Protein AF-A0A956TE05-F1 (afdb_monomer)

Structure (mmCIF, N/CA/C/O backbone):
data_AF-A0A956TE05-F1
#
_entry.id   AF-A0A956TE05-F1
#
loop_
_atom_site.group_PDB
_atom_site.id
_atom_site.type_symbol
_atom_site.label_atom_id
_atom_site.label_alt_id
_atom_site.label_comp_id
_atom_site.label_asym_id
_atom_site.label_entity_id
_atom_site.label_seq_id
_atom_site.pdbx_PDB_ins_code
_atom_site.Cartn_x
_atom_site.Cartn_y
_atom_site.Cartn_z
_atom_site.occupancy
_atom_site.B_iso_or_equiv
_atom_site.auth_seq_id
_atom_site.auth_comp_id
_atom_site.auth_asym_id
_atom_site.auth_atom_id
_atom_site.pdbx_PDB_model_num
ATOM 1 N N . MET A 1 1 ? 42.330 -4.711 -44.675 1.00 53.34 1 MET A N 1
ATOM 2 C CA . MET A 1 1 ? 40.867 -4.580 -44.899 1.00 53.34 1 MET A CA 1
ATOM 3 C C . MET A 1 1 ? 40.002 -5.394 -43.929 1.00 53.34 1 MET A C 1
ATOM 5 O O . MET A 1 1 ? 39.097 -4.812 -43.352 1.00 53.34 1 MET A O 1
ATOM 9 N N . LYS A 1 2 ? 40.274 -6.685 -43.664 1.00 59.44 2 LYS A N 1
ATOM 10 C CA . LYS A 1 2 ? 39.442 -7.515 -42.754 1.00 59.44 2 LYS A CA 1
ATOM 11 C C . LYS A 1 2 ? 39.366 -7.025 -41.292 1.00 59.44 2 LYS A C 1
ATOM 13 O O . LYS A 1 2 ? 38.360 -7.252 -40.633 1.00 59.44 2 LYS A O 1
ATOM 18 N N . ILE A 1 3 ? 40.407 -6.354 -40.793 1.00 64.19 3 ILE A N 1
ATOM 19 C CA . ILE A 1 3 ? 40.481 -5.867 -39.400 1.00 64.19 3 ILE A CA 1
ATOM 20 C C . ILE A 1 3 ? 39.661 -4.579 -39.211 1.00 64.19 3 ILE A C 1
ATOM 22 O O . ILE A 1 3 ? 38.864 -4.496 -38.284 1.00 64.19 3 ILE A O 1
ATOM 26 N N . LEU A 1 4 ? 39.769 -3.625 -40.143 1.00 58.47 4 LEU A N 1
ATOM 27 C CA . LEU A 1 4 ? 38.985 -2.380 -40.140 1.00 58.47 4 LEU A CA 1
ATOM 28 C C . LEU A 1 4 ? 37.470 -2.636 -40.208 1.00 58.47 4 LEU A C 1
ATOM 30 O O . LEU A 1 4 ? 36.716 -2.003 -39.478 1.00 58.47 4 LEU A O 1
ATOM 34 N N . GLY A 1 5 ? 37.027 -3.617 -41.005 1.00 65.69 5 GLY A N 1
ATOM 35 C CA . GLY A 1 5 ? 35.611 -4.004 -41.062 1.00 65.69 5 GLY A CA 1
ATOM 36 C C . GLY A 1 5 ? 35.077 -4.596 -39.750 1.00 65.69 5 GLY A C 1
ATOM 37 O O . GLY A 1 5 ? 33.932 -4.348 -39.386 1.00 65.69 5 GLY A O 1
ATOM 38 N N . ARG A 1 6 ? 35.911 -5.328 -38.997 1.00 67.94 6 ARG A N 1
ATOM 39 C CA . ARG A 1 6 ? 35.535 -5.878 -37.682 1.00 67.94 6 ARG A CA 1
ATOM 40 C C . ARG A 1 6 ? 35.437 -4.795 -36.609 1.00 67.94 6 ARG A C 1
ATOM 42 O O . ARG A 1 6 ? 34.526 -4.845 -35.791 1.00 67.94 6 ARG A O 1
ATOM 49 N N . ILE A 1 7 ? 36.334 -3.809 -36.643 1.00 69.44 7 ILE A N 1
ATOM 50 C CA . ILE A 1 7 ? 36.300 -2.657 -35.731 1.00 69.44 7 ILE A CA 1
ATOM 51 C C . ILE A 1 7 ? 35.060 -1.797 -36.011 1.00 69.44 7 ILE A C 1
ATOM 53 O O . ILE A 1 7 ? 34.335 -1.462 -35.080 1.00 69.44 7 ILE A O 1
ATOM 57 N N . ALA A 1 8 ? 34.762 -1.511 -37.283 1.00 68.06 8 ALA A N 1
ATOM 58 C CA . ALA A 1 8 ? 33.572 -0.749 -37.667 1.00 68.06 8 ALA A CA 1
ATOM 59 C C . ALA A 1 8 ? 32.265 -1.446 -37.246 1.00 68.06 8 ALA A C 1
ATOM 61 O O . ALA A 1 8 ? 31.368 -0.799 -36.712 1.00 68.06 8 ALA A O 1
ATOM 62 N N . LEU A 1 9 ? 32.177 -2.771 -37.416 1.00 74.44 9 LEU A N 1
ATOM 63 C CA . LEU A 1 9 ? 31.027 -3.555 -36.959 1.00 74.44 9 LEU A CA 1
ATOM 64 C C . LEU A 1 9 ? 30.899 -3.551 -35.428 1.00 74.44 9 LEU A C 1
ATOM 66 O O . LEU A 1 9 ? 29.797 -3.399 -34.911 1.00 74.44 9 LEU A O 1
ATOM 70 N N . GLY A 1 10 ? 32.016 -3.679 -34.704 1.00 71.38 10 GLY A N 1
ATOM 71 C CA . GLY A 1 10 ? 32.033 -3.616 -33.241 1.00 71.38 10 GLY A CA 1
ATOM 72 C C . GLY A 1 10 ? 31.556 -2.264 -32.706 1.00 71.38 10 GLY A C 1
ATOM 73 O O . GLY A 1 10 ? 30.733 -2.225 -31.799 1.00 71.38 10 GLY A O 1
ATOM 74 N N . VAL A 1 11 ? 32.002 -1.160 -33.313 1.00 71.31 11 VAL A N 1
ATOM 75 C CA . VAL A 1 11 ? 31.551 0.196 -32.959 1.00 71.31 11 VAL A CA 1
ATOM 76 C C . VAL A 1 11 ? 30.075 0.402 -33.307 1.00 71.31 11 VAL A C 1
ATOM 78 O O . VAL A 1 11 ? 29.345 0.973 -32.505 1.00 71.31 11 VAL A O 1
ATOM 81 N N . ALA A 1 12 ? 29.602 -0.097 -34.452 1.00 69.25 12 ALA A N 1
ATOM 82 C CA . ALA A 1 12 ? 28.188 -0.015 -34.818 1.00 69.25 12 ALA A CA 1
ATOM 83 C C . ALA A 1 12 ? 27.293 -0.795 -33.841 1.00 69.25 12 ALA A C 1
ATOM 85 O O . ALA A 1 12 ? 26.297 -0.258 -33.365 1.00 69.25 12 ALA A O 1
ATOM 86 N N . LEU A 1 13 ? 27.672 -2.027 -33.485 1.00 74.31 13 LEU A N 1
ATOM 87 C CA . LEU A 1 13 ? 26.962 -2.826 -32.481 1.00 74.31 13 LEU A CA 1
ATOM 88 C C . LEU A 1 13 ? 26.990 -2.162 -31.103 1.00 74.31 13 LEU A C 1
ATOM 90 O O . LEU A 1 13 ? 25.975 -2.147 -30.416 1.00 74.31 13 LEU A O 1
ATOM 94 N N . TYR A 1 14 ? 28.122 -1.568 -30.723 1.00 70.19 14 TYR A N 1
ATOM 95 C CA . TYR A 1 14 ? 28.255 -0.817 -29.481 1.00 70.19 14 TYR A CA 1
ATOM 96 C C . TYR A 1 14 ? 27.356 0.426 -29.458 1.00 70.19 14 TYR A C 1
ATOM 98 O O . TYR A 1 14 ? 26.667 0.652 -28.473 1.00 70.19 14 TYR A O 1
ATOM 106 N N . LEU A 1 15 ? 27.283 1.198 -30.545 1.00 68.44 15 LEU A N 1
ATOM 107 C CA . LEU A 1 15 ? 26.392 2.360 -30.651 1.00 68.44 15 LEU A CA 1
ATOM 108 C C . LEU A 1 15 ? 24.912 1.960 -30.630 1.00 68.44 15 LEU A C 1
ATOM 110 O O . LEU A 1 15 ? 24.117 2.613 -29.959 1.00 68.44 15 LEU A O 1
ATOM 114 N N . VAL A 1 16 ? 24.542 0.870 -31.308 1.00 67.56 16 VAL A N 1
ATOM 115 C CA . VAL A 1 16 ? 23.182 0.309 -31.238 1.00 67.56 16 VAL A CA 1
ATOM 116 C C . VAL A 1 16 ? 22.859 -0.119 -29.810 1.00 67.56 16 VAL A C 1
ATOM 118 O O . VAL A 1 16 ? 21.790 0.213 -29.312 1.00 67.56 16 VAL A O 1
ATOM 121 N N . PHE A 1 17 ? 23.796 -0.785 -29.131 1.00 64.81 17 PHE A N 1
ATOM 122 C CA . PHE A 1 17 ? 23.653 -1.188 -27.735 1.00 64.81 17 PHE A CA 1
ATOM 123 C C . PHE A 1 17 ? 23.532 0.015 -26.788 1.00 64.81 17 PHE A C 1
ATOM 125 O O . PHE A 1 17 ? 22.668 0.020 -25.917 1.00 64.81 17 PHE A O 1
ATOM 132 N N . LEU A 1 18 ? 24.330 1.067 -26.994 1.00 59.25 18 LEU A N 1
ATOM 133 C CA . LEU A 1 18 ? 24.241 2.315 -26.234 1.00 59.25 18 LEU A CA 1
ATOM 134 C C . LEU A 1 18 ? 22.865 2.968 -26.395 1.00 59.25 18 LEU A C 1
ATOM 136 O O . LEU A 1 18 ? 22.238 3.307 -25.398 1.00 59.25 18 LEU A O 1
ATOM 140 N N . VAL A 1 19 ? 22.359 3.090 -27.625 1.00 61.59 19 VAL A N 1
ATOM 141 C CA . VAL A 1 19 ? 21.011 3.622 -27.896 1.00 61.59 19 VAL A CA 1
ATOM 142 C C . VAL A 1 19 ? 19.919 2.723 -27.306 1.00 61.59 19 VAL A C 1
ATOM 144 O O . VAL A 1 19 ? 18.859 3.215 -26.934 1.00 61.59 19 VAL A O 1
ATOM 147 N N . TRP A 1 20 ? 20.168 1.420 -27.190 1.00 64.12 20 TRP A N 1
ATOM 148 C CA . TRP A 1 20 ? 19.218 0.464 -26.625 1.00 64.12 20 TRP A CA 1
ATOM 149 C C . TRP A 1 20 ? 19.160 0.445 -25.099 1.00 64.12 20 TRP A C 1
ATOM 151 O O . TRP A 1 20 ? 18.093 0.161 -24.568 1.00 64.12 20 TRP A O 1
ATOM 161 N N . LEU A 1 21 ? 20.268 0.701 -24.400 1.00 59.31 21 LEU A N 1
ATOM 162 C CA . LEU A 1 21 ? 20.358 0.522 -22.946 1.00 59.31 21 LEU A CA 1
ATOM 163 C C . LEU A 1 21 ? 20.319 1.856 -22.181 1.00 59.31 21 LEU A C 1
ATOM 165 O O . LEU A 1 21 ? 19.539 2.021 -21.245 1.00 59.31 21 LEU A O 1
ATOM 169 N N . PHE A 1 22 ? 21.098 2.851 -22.621 1.00 59.88 22 PHE A N 1
ATOM 170 C CA . PHE A 1 22 ? 21.267 4.116 -21.894 1.00 59.88 22 PHE A CA 1
ATOM 171 C C . PHE A 1 22 ? 19.996 4.958 -21.692 1.00 59.88 22 PHE A C 1
ATOM 173 O O . PHE A 1 22 ? 19.863 5.556 -20.616 1.00 59.88 22 PHE A O 1
ATOM 180 N N . PRO A 1 23 ? 19.054 5.069 -22.652 1.00 68.56 23 PRO A N 1
ATOM 181 C CA . PRO A 1 23 ? 17.867 5.882 -22.411 1.00 68.56 23 PRO A CA 1
ATOM 182 C C . PRO A 1 23 ? 16.960 5.266 -21.342 1.00 68.56 23 PRO A C 1
ATOM 184 O O . PRO A 1 23 ? 16.287 6.008 -20.637 1.00 68.56 23 PRO A O 1
ATOM 187 N N . TYR A 1 24 ? 16.960 3.942 -21.168 1.00 69.19 24 TYR A N 1
ATOM 188 C CA . TYR A 1 24 ? 16.049 3.290 -20.228 1.00 69.19 24 TYR A CA 1
ATOM 189 C C . TYR A 1 24 ? 16.530 3.392 -18.783 1.00 69.19 24 TYR A C 1
ATOM 191 O O . TYR A 1 24 ? 15.736 3.776 -17.927 1.00 69.19 24 TYR A O 1
ATOM 199 N N . ASP A 1 25 ? 17.816 3.151 -18.513 1.00 69.75 25 ASP A N 1
ATOM 200 C CA . ASP A 1 25 ? 18.371 3.318 -17.160 1.00 69.75 25 ASP A CA 1
ATOM 201 C C . ASP A 1 25 ? 18.208 4.768 -16.671 1.00 69.75 25 ASP A C 1
ATOM 203 O O . ASP A 1 25 ? 17.709 5.019 -15.573 1.00 69.75 25 ASP A O 1
ATOM 207 N N . SER A 1 26 ? 18.509 5.745 -17.534 1.00 74.81 26 SER A N 1
ATOM 208 C CA . SER A 1 26 ? 18.335 7.167 -17.207 1.00 74.81 26 SER A CA 1
ATOM 209 C C . SER A 1 26 ? 16.865 7.585 -17.037 1.00 74.81 26 SER A C 1
ATOM 211 O O . SER A 1 26 ? 16.559 8.433 -16.195 1.00 74.81 26 SER A O 1
ATOM 213 N N . MET A 1 27 ? 15.928 6.986 -17.784 1.00 76.00 27 MET A N 1
ATOM 214 C CA . MET A 1 27 ? 14.488 7.209 -17.597 1.00 76.00 27 MET A CA 1
ATOM 215 C C . MET A 1 27 ? 13.967 6.619 -16.286 1.00 76.00 27 MET A C 1
ATOM 217 O O . MET A 1 27 ? 13.151 7.268 -15.624 1.00 76.00 27 MET A O 1
ATOM 221 N N . VAL A 1 28 ? 14.429 5.426 -15.896 1.00 78.75 28 VAL A N 1
ATOM 222 C CA . VAL A 1 28 ? 14.061 4.792 -14.620 1.00 78.75 28 VAL A CA 1
ATOM 223 C C . VAL A 1 28 ? 14.551 5.651 -13.462 1.00 78.75 28 VAL A C 1
ATOM 225 O O . VAL A 1 28 ? 13.750 6.040 -12.614 1.00 78.75 28 VAL A O 1
ATOM 228 N N . GLU A 1 29 ? 15.824 6.051 -13.474 1.00 82.25 29 GLU A N 1
ATOM 229 C CA . GLU A 1 29 ? 16.367 6.945 -12.450 1.00 82.25 29 GLU A CA 1
ATOM 230 C C . GLU A 1 29 ? 15.608 8.270 -12.368 1.00 82.25 29 GLU A C 1
ATOM 232 O O . GLU A 1 29 ? 15.282 8.730 -11.276 1.00 82.25 29 GLU A O 1
ATOM 237 N N . ARG A 1 30 ? 15.306 8.899 -13.510 1.00 82.56 30 ARG A N 1
ATOM 238 C CA . ARG A 1 30 ? 14.568 10.168 -13.531 1.00 82.56 30 ARG A CA 1
ATOM 239 C C . ARG A 1 30 ? 13.155 10.011 -12.981 1.00 82.56 30 ARG A C 1
ATOM 241 O O . ARG A 1 30 ? 12.694 10.876 -12.242 1.00 82.56 30 ARG A O 1
ATOM 248 N N . THR A 1 31 ? 12.476 8.923 -13.332 1.00 81.31 31 THR A N 1
ATOM 249 C CA . THR A 1 31 ? 11.129 8.620 -12.831 1.00 81.31 31 THR A CA 1
ATOM 250 C C . THR A 1 31 ? 11.145 8.420 -11.322 1.00 81.31 31 THR A C 1
ATOM 252 O O . THR A 1 31 ? 10.297 8.981 -10.635 1.00 81.31 31 THR A O 1
ATOM 255 N N . ILE A 1 32 ? 12.138 7.696 -10.801 1.00 84.00 32 ILE A N 1
ATOM 256 C CA . ILE A 1 32 ? 12.291 7.475 -9.363 1.00 84.00 32 ILE A CA 1
ATOM 257 C C . ILE A 1 32 ? 12.565 8.793 -8.643 1.00 84.00 32 ILE A C 1
ATOM 259 O O . ILE A 1 32 ? 11.817 9.131 -7.738 1.00 84.00 32 ILE A O 1
ATOM 263 N N . ARG A 1 33 ? 13.523 9.609 -9.100 1.00 83.50 33 ARG A N 1
ATOM 264 C CA . ARG A 1 33 ? 13.793 10.923 -8.480 1.00 83.50 33 ARG A CA 1
ATOM 265 C C . ARG A 1 33 ? 12.565 11.838 -8.484 1.00 83.50 33 ARG A C 1
ATOM 267 O O . ARG A 1 33 ? 12.299 12.544 -7.511 1.00 83.50 33 ARG A O 1
ATOM 274 N N . ASN A 1 34 ? 11.795 11.830 -9.573 1.00 77.56 34 ASN A N 1
ATOM 275 C CA . ASN A 1 34 ? 10.533 12.566 -9.637 1.00 77.56 34 ASN A CA 1
ATOM 276 C C . ASN A 1 34 ? 9.522 12.024 -8.615 1.00 77.56 34 ASN A C 1
ATOM 278 O O . ASN A 1 34 ? 8.899 12.810 -7.913 1.00 77.56 34 ASN A O 1
ATOM 282 N N . LEU A 1 35 ? 9.387 10.703 -8.485 1.00 79.31 35 LEU A N 1
ATOM 283 C CA . LEU A 1 35 ? 8.518 10.087 -7.483 1.00 79.31 35 LEU A CA 1
ATOM 284 C C . LEU A 1 35 ? 8.953 10.446 -6.057 1.00 79.31 35 LEU A C 1
ATOM 286 O O . LEU A 1 35 ? 8.113 10.860 -5.262 1.00 79.31 35 LEU A O 1
ATOM 290 N N . GLU A 1 36 ? 10.245 10.358 -5.749 1.00 80.44 36 GLU A N 1
ATOM 291 C CA . GLU A 1 36 ? 10.807 10.713 -4.441 1.00 80.44 36 GLU A CA 1
ATOM 292 C C . GLU A 1 36 ? 10.533 12.184 -4.099 1.00 80.44 36 GLU A C 1
ATOM 294 O O . GLU A 1 36 ? 10.015 12.493 -3.029 1.00 80.44 36 GLU A O 1
ATOM 299 N N . SER A 1 37 ? 10.774 13.101 -5.041 1.00 76.81 37 SER A N 1
ATOM 300 C CA . SER A 1 37 ? 10.490 14.532 -4.841 1.00 76.81 37 SER A CA 1
ATOM 301 C C . SER A 1 37 ? 8.999 14.866 -4.719 1.00 76.81 37 SER A C 1
ATOM 303 O O . SER A 1 37 ? 8.648 15.786 -3.986 1.00 76.81 37 SER A O 1
ATOM 305 N N . MET A 1 38 ? 8.115 14.137 -5.409 1.00 69.06 38 MET A N 1
ATOM 306 C CA . MET A 1 38 ? 6.667 14.375 -5.361 1.00 69.06 38 MET A CA 1
ATOM 307 C C . MET A 1 38 ? 6.000 13.783 -4.119 1.00 69.06 38 MET A C 1
ATOM 309 O O . MET A 1 38 ? 5.014 14.334 -3.638 1.00 69.06 38 MET A O 1
ATOM 313 N N . THR A 1 39 ? 6.489 12.640 -3.640 1.00 69.81 39 THR A N 1
ATOM 314 C CA . THR A 1 39 ? 5.840 11.872 -2.563 1.00 69.81 39 THR A CA 1
ATOM 315 C C . THR A 1 39 ? 6.572 11.965 -1.228 1.00 69.81 39 THR A C 1
ATOM 317 O O . THR A 1 39 ? 6.007 11.602 -0.200 1.00 69.81 39 THR A O 1
ATOM 320 N N . GLY A 1 40 ? 7.825 12.427 -1.227 1.00 73.38 40 GLY A N 1
ATOM 321 C CA . GLY A 1 40 ? 8.714 12.335 -0.070 1.00 73.38 40 GLY A CA 1
ATOM 322 C C . GLY A 1 40 ? 9.137 10.898 0.255 1.00 73.38 40 GLY A C 1
ATOM 323 O O . GLY A 1 40 ? 9.685 10.661 1.329 1.00 73.38 40 GLY A O 1
ATOM 324 N N . ALA A 1 41 ? 8.858 9.937 -0.632 1.00 80.88 41 ALA A N 1
ATOM 325 C CA . ALA A 1 41 ? 9.360 8.577 -0.514 1.00 80.88 41 ALA A CA 1
ATOM 326 C C . ALA A 1 41 ? 10.856 8.518 -0.850 1.00 80.88 41 ALA A C 1
ATOM 328 O O . ALA A 1 41 ? 11.363 9.352 -1.595 1.00 80.88 41 ALA A O 1
ATOM 329 N N . SER A 1 42 ? 11.543 7.498 -0.349 1.00 87.62 42 SER A N 1
ATOM 330 C CA . SER A 1 42 ? 12.863 7.083 -0.813 1.00 87.62 42 SER A CA 1
ATOM 331 C C . SER A 1 42 ? 12.773 5.684 -1.412 1.00 87.62 42 SER A C 1
ATOM 333 O O . SER A 1 42 ? 12.090 4.805 -0.881 1.00 87.62 42 SER A O 1
ATOM 335 N N . VAL A 1 43 ? 13.438 5.474 -2.547 1.00 88.88 43 VAL A N 1
ATOM 336 C CA . VAL A 1 43 ? 13.430 4.196 -3.261 1.00 88.88 43 VAL A CA 1
ATOM 337 C C . VAL A 1 43 ? 14.863 3.733 -3.478 1.00 88.88 43 VAL A C 1
ATOM 339 O O . VAL A 1 43 ? 15.648 4.362 -4.181 1.00 88.88 43 VAL A O 1
ATOM 342 N N . SER A 1 44 ? 15.199 2.577 -2.918 1.00 91.44 44 SER A N 1
ATOM 343 C CA . SER A 1 44 ? 16.477 1.901 -3.154 1.00 91.44 44 SER A CA 1
ATOM 344 C C . SER A 1 44 ? 16.251 0.606 -3.920 1.00 91.44 44 SER A C 1
ATOM 346 O O . SER A 1 44 ? 15.230 -0.051 -3.740 1.00 91.44 44 SER A O 1
ATOM 348 N N . TYR A 1 45 ? 17.166 0.253 -4.821 1.00 91.19 45 TYR A N 1
ATOM 349 C CA . TYR A 1 45 ? 17.054 -0.950 -5.643 1.00 91.19 45 TYR A CA 1
ATOM 350 C C . TYR A 1 45 ? 18.407 -1.363 -6.225 1.00 91.19 45 TYR A C 1
ATOM 352 O O . TYR A 1 45 ? 19.338 -0.568 -6.330 1.00 91.19 45 TYR A O 1
ATOM 360 N N . THR A 1 46 ? 18.497 -2.621 -6.651 1.00 88.56 46 THR A N 1
ATOM 361 C CA . THR A 1 46 ? 19.589 -3.143 -7.479 1.00 88.56 46 THR A CA 1
ATOM 362 C C . THR A 1 46 ? 19.095 -3.282 -8.925 1.00 88.56 46 THR A C 1
ATOM 364 O O . THR A 1 46 ? 18.190 -4.091 -9.171 1.00 88.56 46 THR A O 1
ATOM 367 N N . PRO A 1 47 ? 19.636 -2.523 -9.896 1.00 83.62 47 PRO A N 1
ATOM 368 C CA . PRO A 1 47 ? 19.242 -2.663 -11.295 1.00 83.62 47 PRO A CA 1
ATOM 369 C C . PRO A 1 47 ? 19.670 -4.035 -11.834 1.00 83.62 47 PRO A C 1
ATOM 371 O O . PRO A 1 47 ? 20.777 -4.500 -11.561 1.00 83.62 47 PRO A O 1
ATOM 374 N 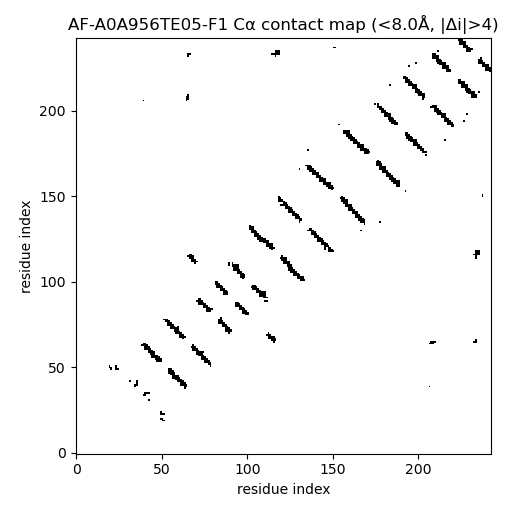N . VAL A 1 48 ? 18.790 -4.698 -12.594 1.00 84.75 48 VAL A N 1
ATOM 375 C CA . VAL A 1 48 ? 19.108 -5.972 -13.267 1.00 84.75 48 VAL A CA 1
ATOM 376 C C . VAL A 1 48 ? 19.140 -5.794 -14.776 1.00 84.75 48 VAL A C 1
ATOM 378 O O . VAL A 1 48 ? 20.097 -6.207 -15.424 1.00 84.75 48 VAL A O 1
ATOM 381 N N . SER A 1 49 ? 18.086 -5.210 -15.345 1.00 81.50 49 SER A N 1
ATOM 382 C CA . SER A 1 49 ? 18.004 -4.945 -16.781 1.00 81.50 49 SER A CA 1
ATOM 383 C C . SER A 1 49 ? 16.958 -3.881 -17.078 1.00 81.50 49 SER A C 1
ATOM 385 O O . SER A 1 49 ? 15.860 -3.945 -16.523 1.00 81.50 49 SER A O 1
ATOM 387 N N . ALA A 1 50 ? 17.246 -2.989 -18.019 1.00 79.81 50 ALA A N 1
ATOM 388 C CA . ALA A 1 50 ? 16.275 -2.073 -18.599 1.00 79.81 50 ALA A CA 1
ATOM 389 C C . ALA A 1 50 ? 16.400 -2.100 -20.127 1.00 79.81 50 ALA A C 1
ATOM 391 O O . ALA A 1 50 ? 17.504 -2.136 -20.668 1.00 79.81 50 ALA A O 1
ATOM 392 N N . GLY A 1 51 ? 15.274 -2.133 -20.834 1.00 76.31 51 GLY A N 1
ATOM 393 C CA . GLY A 1 51 ? 15.266 -2.176 -22.291 1.00 76.31 51 GLY A CA 1
ATOM 394 C C . GLY A 1 51 ? 13.860 -2.094 -22.888 1.00 76.31 51 GLY A C 1
ATOM 395 O O . GLY A 1 51 ? 12.881 -1.915 -22.161 1.00 76.31 51 GLY A O 1
ATOM 396 N N . PRO A 1 52 ? 13.726 -2.271 -24.214 1.00 69.69 52 PRO A N 1
ATOM 397 C CA . PRO A 1 52 ? 12.455 -2.095 -24.921 1.00 69.69 52 PRO A CA 1
ATOM 398 C C . PRO A 1 52 ? 11.394 -3.118 -24.515 1.00 69.69 52 PRO A C 1
ATOM 400 O O . PRO A 1 52 ? 10.201 -2.861 -24.652 1.00 69.69 52 PRO A O 1
ATOM 403 N N . THR A 1 53 ? 11.819 -4.278 -24.015 1.00 78.62 53 THR A N 1
ATOM 404 C CA . THR A 1 53 ? 10.900 -5.290 -23.510 1.00 78.62 53 THR A CA 1
ATOM 405 C C . THR A 1 53 ? 10.406 -4.968 -22.114 1.00 78.62 53 THR A C 1
ATOM 407 O O . THR A 1 53 ? 9.362 -5.496 -21.781 1.00 78.62 53 THR A O 1
ATOM 410 N N . GLY A 1 54 ? 11.098 -4.127 -21.333 1.00 83.44 54 GLY A N 1
ATOM 411 C CA . GLY A 1 54 ? 10.729 -3.731 -19.973 1.00 83.44 54 GLY A CA 1
ATOM 412 C C . GLY A 1 54 ? 11.924 -3.508 -19.040 1.00 83.44 54 GLY A C 1
ATOM 413 O O . GLY A 1 54 ? 13.084 -3.518 -19.454 1.00 83.44 54 GLY A O 1
ATOM 414 N N . VAL A 1 55 ? 11.620 -3.318 -17.760 1.00 86.44 55 VAL A N 1
ATOM 415 C CA . VAL A 1 55 ? 12.551 -3.040 -16.664 1.00 86.44 55 VAL A CA 1
ATOM 416 C C . VAL A 1 55 ? 12.425 -4.131 -15.607 1.00 86.44 55 VAL A C 1
ATOM 418 O O . VAL A 1 55 ? 11.324 -4.578 -15.286 1.00 86.44 55 VAL A O 1
ATOM 421 N N . ARG A 1 56 ? 13.560 -4.550 -15.052 1.00 90.06 56 ARG A N 1
ATOM 422 C CA . ARG A 1 56 ? 13.656 -5.513 -13.956 1.00 90.06 56 ARG A CA 1
ATOM 423 C C . ARG A 1 56 ? 14.612 -4.992 -12.895 1.00 90.06 56 ARG A C 1
ATOM 425 O O . ARG A 1 56 ? 15.771 -4.688 -13.188 1.00 90.06 56 ARG A O 1
ATOM 432 N N . LEU A 1 57 ? 14.124 -4.948 -11.663 1.00 90.38 57 LEU A N 1
ATOM 433 C CA . LEU A 1 57 ? 14.828 -4.483 -10.475 1.00 90.38 57 LEU A CA 1
ATOM 434 C C . LEU A 1 57 ? 14.799 -5.584 -9.408 1.00 90.38 57 LEU A C 1
ATOM 436 O O . LEU A 1 57 ? 13.868 -6.391 -9.359 1.00 90.38 57 LEU A O 1
ATOM 440 N N . LYS A 1 58 ? 15.815 -5.619 -8.549 1.00 93.50 58 LYS A N 1
ATOM 441 C CA . LYS A 1 58 ? 15.905 -6.521 -7.393 1.00 93.50 58 LYS A CA 1
ATOM 442 C C . LYS A 1 58 ? 16.099 -5.744 -6.105 1.00 93.50 58 LYS A C 1
ATOM 444 O O . LYS A 1 58 ? 16.635 -4.639 -6.142 1.00 93.50 58 LYS A O 1
ATOM 449 N N . ASN A 1 59 ? 15.733 -6.365 -4.984 1.00 92.69 59 ASN A N 1
ATOM 450 C CA . ASN A 1 59 ? 15.911 -5.809 -3.640 1.00 92.69 59 ASN A CA 1
ATOM 451 C C . ASN A 1 59 ? 15.368 -4.375 -3.553 1.00 92.69 59 ASN A C 1
ATOM 453 O O . ASN A 1 59 ? 16.066 -3.467 -3.102 1.00 92.69 59 ASN A O 1
ATOM 457 N N . VAL A 1 60 ? 14.166 -4.154 -4.089 1.00 91.50 60 VAL A N 1
ATOM 458 C CA . VAL A 1 60 ? 13.577 -2.818 -4.115 1.00 91.50 60 VAL A CA 1
ATOM 459 C C . VAL A 1 60 ? 12.998 -2.542 -2.737 1.00 91.50 60 VAL A C 1
ATOM 461 O O . VAL A 1 60 ? 12.156 -3.297 -2.260 1.00 91.50 60 VAL A O 1
ATOM 464 N N . THR A 1 61 ? 13.440 -1.468 -2.100 1.00 92.50 61 THR A N 1
ATOM 465 C CA . THR A 1 61 ? 12.876 -0.987 -0.840 1.00 92.50 61 THR A CA 1
ATOM 466 C C . THR A 1 61 ? 12.335 0.414 -1.056 1.00 92.50 61 THR A C 1
ATOM 468 O O . THR A 1 61 ? 13.072 1.301 -1.485 1.00 92.50 61 THR A O 1
ATOM 471 N N . VAL A 1 62 ? 11.050 0.593 -0.768 1.00 90.00 62 VAL A N 1
ATOM 472 C CA . VAL A 1 62 ? 10.350 1.877 -0.788 1.00 90.00 62 VAL A CA 1
ATOM 473 C C . VAL A 1 62 ? 10.051 2.260 0.652 1.00 90.00 62 VAL A C 1
ATOM 475 O O . VAL A 1 62 ? 9.349 1.521 1.339 1.00 90.00 62 VAL A O 1
ATOM 478 N N . SER A 1 63 ? 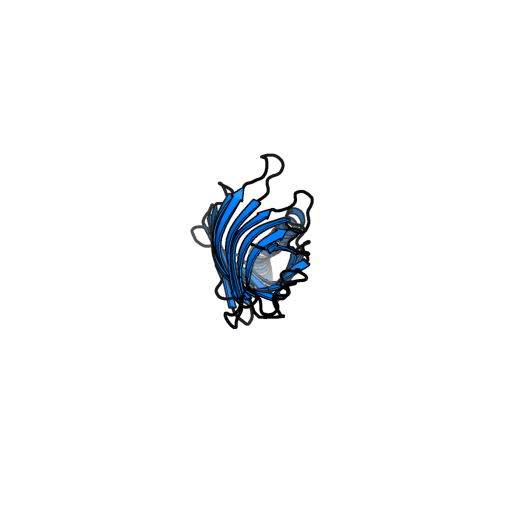10.543 3.410 1.095 1.00 88.00 63 SER A N 1
ATOM 479 C CA . SER A 1 63 ? 10.256 3.959 2.420 1.00 88.00 63 SER A CA 1
ATOM 480 C C . SER A 1 63 ? 9.537 5.293 2.283 1.00 88.00 63 SER A C 1
ATOM 482 O O . SER A 1 63 ? 9.943 6.157 1.512 1.00 88.00 63 SER A O 1
ATOM 484 N N . LEU A 1 64 ? 8.446 5.467 3.018 1.00 82.69 64 LEU A N 1
ATOM 485 C CA . LEU A 1 64 ? 7.658 6.694 3.039 1.00 82.69 64 LEU A CA 1
ATOM 486 C C . LEU A 1 64 ? 8.061 7.570 4.227 1.00 82.69 64 LEU A C 1
ATOM 488 O O . LEU A 1 64 ? 8.480 7.073 5.271 1.00 82.69 64 LEU A O 1
ATOM 492 N N . ALA A 1 65 ? 7.831 8.879 4.113 1.00 73.12 65 ALA A N 1
ATOM 493 C CA . ALA A 1 65 ? 8.014 9.819 5.224 1.00 73.12 65 ALA A CA 1
ATOM 494 C C . ALA A 1 65 ? 7.145 9.488 6.456 1.00 73.12 65 ALA A C 1
ATOM 496 O O . ALA A 1 65 ? 7.463 9.905 7.566 1.00 73.12 65 ALA A O 1
ATOM 497 N N . SER A 1 66 ? 6.065 8.720 6.278 1.00 70.56 66 SER A N 1
ATOM 498 C CA . SER A 1 66 ? 5.231 8.209 7.371 1.00 70.56 66 SER A CA 1
ATOM 499 C C . SER A 1 66 ? 5.895 7.100 8.199 1.00 70.56 66 SER A C 1
ATOM 501 O O . SER A 1 66 ? 5.299 6.665 9.179 1.00 70.56 66 SER A O 1
ATOM 503 N N . GLY A 1 67 ? 7.076 6.616 7.799 1.00 79.50 67 GLY A N 1
ATOM 504 C CA . GLY A 1 67 ? 7.757 5.458 8.387 1.00 79.50 67 GLY A CA 1
ATOM 505 C C . GLY A 1 67 ? 7.389 4.126 7.727 1.00 79.50 67 GLY A C 1
ATOM 506 O O . GLY A 1 67 ? 8.076 3.131 7.946 1.00 79.50 67 GLY A O 1
ATOM 507 N N . ALA A 1 68 ? 6.347 4.098 6.890 1.00 85.31 68 ALA A N 1
ATOM 508 C CA . ALA A 1 68 ? 5.934 2.880 6.205 1.00 85.31 68 ALA A CA 1
ATOM 509 C C . ALA A 1 68 ? 7.003 2.418 5.207 1.00 85.31 68 ALA A C 1
ATOM 511 O O . ALA A 1 68 ? 7.521 3.226 4.434 1.00 85.31 68 ALA A O 1
ATOM 512 N N . THR A 1 69 ? 7.313 1.124 5.204 1.00 90.25 69 THR A N 1
ATOM 513 C CA . THR A 1 69 ? 8.334 0.533 4.339 1.00 90.25 69 THR A CA 1
ATOM 514 C C . THR A 1 69 ? 7.809 -0.724 3.649 1.00 90.25 69 THR A C 1
ATOM 516 O O . THR A 1 69 ? 7.241 -1.619 4.272 1.00 90.25 69 THR A O 1
ATOM 519 N N . LEU A 1 70 ? 8.026 -0.795 2.337 1.00 90.75 70 LEU A N 1
ATOM 520 C CA . LEU A 1 70 ? 7.747 -1.949 1.490 1.00 90.75 70 LEU A CA 1
ATOM 521 C C . LEU A 1 70 ? 9.069 -2.465 0.920 1.00 90.75 70 LEU A C 1
ATOM 523 O O . LEU A 1 70 ? 9.767 -1.737 0.214 1.00 90.75 70 LEU A O 1
ATOM 527 N N . THR A 1 71 ? 9.378 -3.736 1.160 1.00 92.62 71 THR A N 1
ATOM 528 C CA . THR A 1 71 ? 10.549 -4.406 0.579 1.00 92.62 71 THR A CA 1
ATOM 529 C C . THR A 1 71 ? 10.094 -5.506 -0.360 1.00 92.62 71 THR A C 1
ATOM 531 O O . THR A 1 71 ? 9.360 -6.399 0.047 1.00 92.62 71 THR A O 1
ATOM 534 N N . VAL A 1 72 ? 10.540 -5.478 -1.612 1.00 92.88 72 VAL A N 1
ATOM 535 C CA . VAL A 1 72 ? 10.229 -6.499 -2.616 1.00 92.88 72 VAL A CA 1
ATOM 536 C C . VAL A 1 72 ? 11.514 -7.116 -3.157 1.00 92.88 72 VAL A C 1
ATOM 538 O O . VAL A 1 72 ? 12.489 -6.429 -3.474 1.00 92.88 72 VAL A O 1
ATOM 541 N N . ALA A 1 73 ? 11.522 -8.442 -3.262 1.00 93.62 73 ALA A N 1
ATOM 542 C CA . ALA A 1 73 ? 12.663 -9.195 -3.767 1.00 93.62 73 ALA A CA 1
ATOM 543 C C . ALA A 1 73 ? 12.913 -8.876 -5.246 1.00 93.62 73 ALA A C 1
ATOM 545 O O . ALA A 1 73 ? 14.058 -8.767 -5.695 1.00 93.62 73 ALA A O 1
ATOM 546 N N . GLU A 1 74 ? 11.835 -8.693 -6.005 1.00 93.44 74 GLU A N 1
ATOM 547 C CA . GLU A 1 74 ? 11.889 -8.439 -7.434 1.00 93.44 74 GLU A CA 1
ATOM 548 C C . GLU A 1 74 ? 10.734 -7.544 -7.880 1.00 93.44 74 GLU A C 1
ATOM 550 O O . GLU A 1 74 ? 9.590 -7.757 -7.494 1.00 93.44 74 GLU A O 1
ATOM 555 N N . ALA A 1 75 ? 11.035 -6.566 -8.731 1.00 92.50 75 ALA A N 1
ATOM 556 C CA . ALA A 1 75 ? 10.042 -5.751 -9.413 1.00 92.50 75 ALA A CA 1
ATOM 557 C C . ALA A 1 75 ? 10.280 -5.822 -10.920 1.00 92.50 75 ALA A C 1
ATOM 559 O O . ALA A 1 75 ? 11.414 -5.692 -11.393 1.00 92.50 75 ALA A O 1
ATOM 560 N N . LYS A 1 76 ? 9.215 -6.028 -11.686 1.00 93.06 76 LYS A N 1
ATOM 561 C CA . LYS A 1 76 ? 9.244 -6.055 -13.145 1.00 93.06 76 LYS A CA 1
ATOM 562 C C . LYS A 1 76 ? 8.186 -5.117 -13.690 1.00 93.06 76 LYS A C 1
ATOM 564 O O . LYS A 1 76 ? 7.087 -5.070 -13.158 1.00 93.06 76 LYS A O 1
ATOM 569 N N . ALA A 1 77 ? 8.493 -4.420 -14.772 1.00 89.62 77 ALA A N 1
ATOM 570 C CA . ALA A 1 77 ? 7.527 -3.624 -15.512 1.00 89.62 77 ALA A CA 1
ATOM 571 C C . ALA A 1 77 ? 7.781 -3.793 -17.006 1.00 89.62 77 ALA A C 1
ATOM 573 O O . ALA A 1 77 ? 8.914 -3.651 -17.457 1.00 89.62 77 ALA A O 1
ATOM 574 N N . PHE A 1 78 ? 6.748 -4.080 -17.785 1.00 87.94 78 PHE A N 1
ATOM 575 C CA . PHE A 1 78 ? 6.859 -4.293 -19.222 1.00 87.94 78 PHE A CA 1
ATOM 576 C C . PHE A 1 78 ? 5.769 -3.483 -19.944 1.00 87.94 78 PHE A C 1
ATOM 578 O O . PHE A 1 78 ? 4.619 -3.451 -19.488 1.00 87.94 78 PHE A O 1
ATOM 585 N N . PRO A 1 79 ? 6.097 -2.807 -21.058 1.00 84.19 79 PRO A N 1
ATOM 586 C CA . PRO A 1 79 ? 5.096 -2.142 -21.874 1.00 84.19 79 PRO A CA 1
ATOM 587 C C . PRO A 1 79 ? 4.162 -3.178 -22.510 1.00 84.19 79 PRO A C 1
ATOM 589 O O . PRO A 1 79 ? 4.588 -4.231 -22.986 1.00 84.19 79 PRO A O 1
ATOM 592 N N . THR A 1 80 ? 2.877 -2.857 -22.553 1.00 85.12 80 THR A N 1
ATOM 593 C CA . THR A 1 80 ? 1.852 -3.617 -23.270 1.00 85.12 80 THR A CA 1
ATOM 594 C C . THR A 1 80 ? 1.332 -2.785 -24.443 1.00 85.12 80 THR A C 1
ATOM 596 O O . THR A 1 80 ? 1.693 -1.622 -24.617 1.00 85.12 80 THR A O 1
ATOM 599 N N . ARG A 1 81 ? 0.464 -3.362 -25.282 1.00 81.69 81 ARG A N 1
ATOM 600 C CA . ARG A 1 81 ? -0.142 -2.619 -26.405 1.00 81.69 81 ARG A CA 1
ATOM 601 C C . ARG A 1 81 ? -1.015 -1.441 -25.951 1.00 81.69 81 ARG A C 1
ATOM 603 O O . ARG A 1 81 ? -1.207 -0.518 -26.734 1.00 81.69 81 ARG A O 1
ATOM 610 N N . SER A 1 82 ? -1.547 -1.493 -24.731 1.00 82.25 82 SER A N 1
ATOM 611 C CA . SER A 1 82 ? -2.500 -0.522 -24.176 1.00 82.25 82 SER A CA 1
ATOM 612 C C . SER A 1 82 ? -1.970 0.244 -22.958 1.00 82.25 82 SER A C 1
ATOM 614 O O . SER A 1 82 ? -2.676 1.096 -22.423 1.00 82.25 82 SER A O 1
ATOM 616 N N . GLY A 1 83 ? -0.727 -0.008 -22.538 1.00 87.25 83 GLY A N 1
ATOM 617 C CA . GLY A 1 83 ? -0.116 0.686 -21.411 1.00 87.25 83 GLY A CA 1
ATOM 618 C C . GLY A 1 83 ? 1.054 -0.077 -20.797 1.00 87.25 83 GLY A C 1
ATOM 619 O O . GLY A 1 83 ? 2.025 -0.381 -21.488 1.00 87.25 83 GLY A O 1
ATOM 620 N N . ILE A 1 84 ? 0.998 -0.339 -19.493 1.00 88.50 84 ILE A N 1
ATOM 621 C CA . ILE A 1 84 ? 2.082 -0.956 -18.718 1.00 88.50 84 ILE A CA 1
ATOM 622 C C . ILE A 1 84 ? 1.502 -2.063 -17.843 1.00 88.50 84 ILE A C 1
ATOM 624 O O . ILE A 1 84 ? 0.470 -1.884 -17.202 1.00 88.50 84 ILE A O 1
ATOM 628 N N . TRP A 1 85 ? 2.194 -3.195 -17.786 1.00 91.75 85 TRP A N 1
ATOM 629 C CA . TRP A 1 85 ? 1.965 -4.215 -16.772 1.00 91.75 85 TRP A CA 1
ATOM 630 C C . TRP A 1 85 ? 3.205 -4.324 -15.893 1.00 91.75 85 TRP A C 1
ATOM 632 O O . TRP A 1 85 ? 4.329 -4.315 -16.397 1.00 91.75 85 TRP A O 1
ATOM 642 N N . ALA A 1 86 ? 3.006 -4.404 -14.587 1.00 92.62 86 ALA A N 1
ATOM 643 C CA . ALA A 1 86 ? 4.066 -4.539 -13.613 1.00 92.62 86 ALA A CA 1
ATOM 644 C C . ALA A 1 86 ? 3.727 -5.605 -12.571 1.00 92.62 86 ALA A C 1
ATOM 646 O O . ALA A 1 86 ? 2.567 -5.858 -12.259 1.00 92.62 86 ALA A O 1
ATOM 647 N N . GLU A 1 87 ? 4.772 -6.216 -12.034 1.00 94.56 87 GLU A N 1
ATOM 648 C CA . GLU A 1 87 ? 4.723 -7.254 -11.015 1.00 94.56 87 GLU A CA 1
ATOM 649 C C . GLU A 1 87 ? 5.737 -6.907 -9.928 1.00 94.56 87 GLU A C 1
ATOM 651 O O . GLU A 1 87 ? 6.919 -6.693 -10.206 1.00 94.56 87 GLU A O 1
ATOM 656 N N . LEU A 1 88 ? 5.271 -6.873 -8.687 1.00 93.25 88 LEU A N 1
ATOM 657 C CA . LEU A 1 88 ? 6.075 -6.765 -7.482 1.00 93.25 88 LEU A CA 1
ATOM 658 C C . LEU A 1 88 ? 6.019 -8.113 -6.772 1.00 93.25 88 LEU A C 1
ATOM 660 O O . LEU A 1 88 ? 4.938 -8.600 -6.454 1.00 93.25 88 LEU A O 1
ATOM 664 N N . LYS A 1 89 ? 7.174 -8.720 -6.517 1.00 94.69 89 LYS A N 1
ATOM 665 C CA . LYS A 1 89 ? 7.281 -10.028 -5.878 1.00 94.69 89 LYS A CA 1
ATOM 666 C C . LYS A 1 89 ? 8.025 -9.925 -4.553 1.00 94.69 89 LYS A C 1
ATOM 668 O O . LYS A 1 89 ? 9.165 -9.461 -4.502 1.00 94.69 89 LYS A O 1
ATOM 673 N N . GLN A 1 90 ? 7.389 -10.426 -3.505 1.00 92.25 90 GLN A N 1
ATOM 674 C CA . GLN A 1 90 ? 7.967 -10.721 -2.199 1.00 92.25 90 GLN A CA 1
ATOM 675 C C . GLN A 1 90 ? 8.126 -12.235 -2.030 1.00 92.25 90 GLN A C 1
ATOM 677 O O . GLN A 1 90 ? 7.632 -13.024 -2.837 1.00 92.25 90 GLN A O 1
ATOM 682 N N . ASP A 1 91 ? 8.804 -12.651 -0.963 1.00 84.62 91 ASP A N 1
ATOM 683 C CA . ASP A 1 91 ? 8.981 -14.073 -0.656 1.00 84.62 91 ASP A CA 1
ATOM 684 C C . ASP A 1 91 ? 7.641 -14.785 -0.417 1.00 84.62 91 ASP A C 1
ATOM 686 O O . ASP A 1 91 ? 7.492 -15.952 -0.773 1.00 84.62 91 ASP A O 1
ATOM 690 N N . GLN A 1 92 ? 6.663 -14.069 0.147 1.00 81.69 92 GLN A N 1
ATOM 691 C CA . GLN A 1 92 ? 5.361 -14.603 0.565 1.00 81.69 92 GLN A CA 1
ATOM 692 C C . GLN A 1 92 ? 4.176 -14.053 -0.244 1.00 81.69 92 GLN A C 1
ATOM 694 O O . GLN A 1 92 ? 3.025 -14.262 0.142 1.00 81.69 92 GLN A O 1
ATOM 699 N N . GLY A 1 93 ? 4.424 -13.372 -1.367 1.00 89.44 93 GLY A N 1
ATOM 700 C CA . GLY A 1 93 ? 3.341 -13.000 -2.271 1.00 89.44 93 GLY A CA 1
ATOM 701 C C . GLY A 1 93 ? 3.700 -12.003 -3.360 1.00 89.44 93 GLY A C 1
ATOM 702 O O . GLY A 1 93 ? 4.866 -11.681 -3.601 1.00 89.44 93 GLY A O 1
ATOM 703 N N . ILE A 1 94 ? 2.672 -11.618 -4.108 1.00 93.56 94 ILE A N 1
ATOM 704 C CA . ILE A 1 94 ? 2.787 -10.899 -5.372 1.00 93.56 94 ILE A CA 1
ATOM 705 C C . ILE A 1 94 ? 1.770 -9.757 -5.379 1.00 93.56 94 ILE A C 1
ATOM 707 O O . ILE A 1 94 ? 0.676 -9.867 -4.824 1.00 93.56 94 ILE A O 1
ATOM 711 N N . CYS A 1 95 ? 2.148 -8.656 -6.018 1.00 93.62 95 CYS A N 1
ATOM 712 C CA . CYS A 1 95 ? 1.237 -7.601 -6.418 1.00 93.62 95 CYS A CA 1
ATOM 713 C C . CYS A 1 95 ? 1.399 -7.321 -7.903 1.00 93.62 95 CYS A C 1
ATOM 715 O O . CYS A 1 95 ? 2.510 -7.120 -8.399 1.00 93.62 95 CYS A O 1
ATOM 717 N N . GLN A 1 96 ? 0.282 -7.322 -8.611 1.00 95.31 96 GLN A N 1
ATOM 718 C CA . GLN A 1 96 ? 0.219 -7.017 -10.025 1.00 95.31 96 GLN A CA 1
ATOM 719 C C . GLN A 1 96 ? -0.405 -5.645 -10.207 1.00 95.31 96 GLN A C 1
ATOM 721 O O . GLN A 1 96 ? -1.403 -5.307 -9.577 1.00 95.31 96 GLN A O 1
ATOM 726 N N . VAL A 1 97 ? 0.191 -4.853 -11.089 1.00 93.88 97 VAL A N 1
ATOM 727 C CA . VAL A 1 97 ? -0.288 -3.520 -11.431 1.00 93.88 97 VAL A CA 1
ATOM 728 C C . VAL A 1 97 ? -0.458 -3.448 -12.934 1.00 93.88 97 VAL A C 1
ATOM 730 O O . VAL A 1 97 ? 0.465 -3.727 -13.700 1.00 93.88 97 VAL A O 1
ATOM 733 N N . ARG A 1 98 ? -1.638 -3.036 -13.374 1.00 93.88 98 ARG A N 1
ATOM 734 C CA . ARG A 1 98 ? -1.942 -2.769 -14.771 1.00 93.88 98 ARG A CA 1
ATOM 735 C C . ARG A 1 98 ? -2.316 -1.309 -14.921 1.00 93.88 98 ARG A C 1
ATOM 737 O O . ARG A 1 98 ? -3.274 -0.844 -14.323 1.00 93.88 98 ARG A O 1
ATOM 744 N N . LEU A 1 99 ? -1.573 -0.596 -15.752 1.00 90.25 99 LEU A N 1
ATOM 745 C CA . LEU A 1 99 ? -1.911 0.746 -16.192 1.00 90.25 99 LEU A CA 1
ATOM 746 C C . LEU A 1 99 ? -2.384 0.665 -17.640 1.00 90.25 99 LEU A C 1
ATOM 748 O O . LEU A 1 99 ? -1.577 0.387 -18.521 1.00 90.25 99 LEU A O 1
ATOM 752 N N . ASP A 1 100 ? -3.656 0.957 -17.892 1.00 89.38 100 ASP A N 1
ATOM 753 C CA . ASP A 1 100 ? -4.205 1.122 -19.239 1.00 89.38 100 ASP A CA 1
ATOM 754 C C . ASP A 1 100 ? -4.620 2.578 -19.439 1.00 89.38 100 ASP A C 1
ATOM 756 O O . ASP A 1 100 ? -5.684 2.997 -18.982 1.00 89.38 100 ASP A O 1
ATOM 760 N N . TYR A 1 101 ? -3.772 3.344 -20.135 1.00 82.19 101 TYR A N 1
ATOM 761 C CA . TYR A 1 101 ? -3.892 4.782 -20.427 1.00 82.19 101 TYR A CA 1
ATOM 762 C C . TYR A 1 101 ? -4.189 5.692 -19.220 1.00 82.19 101 TYR A C 1
ATOM 764 O O . TYR A 1 101 ? -3.358 6.512 -18.842 1.00 82.19 101 TYR A O 1
ATOM 772 N N . ARG A 1 102 ? -5.396 5.597 -18.661 1.00 88.06 102 ARG A N 1
ATOM 773 C CA . ARG A 1 102 ? -5.936 6.432 -17.584 1.00 88.06 102 ARG A CA 1
ATOM 774 C C . ARG A 1 102 ? -6.296 5.650 -16.329 1.00 88.06 102 ARG A C 1
ATOM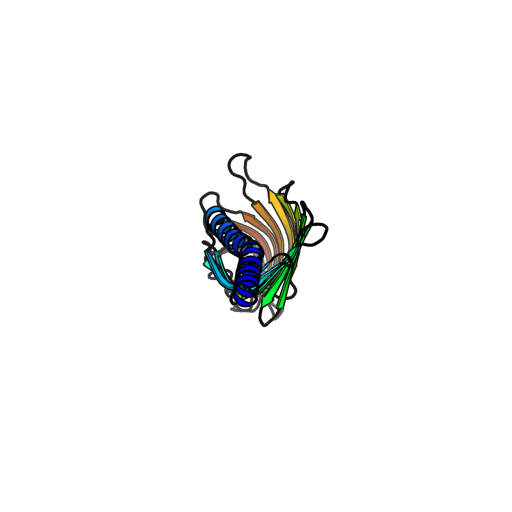 776 O O . ARG A 1 102 ? -6.565 6.275 -15.313 1.00 88.06 102 ARG A O 1
ATOM 783 N N . ARG A 1 103 ? -6.311 4.321 -16.384 1.00 91.69 103 ARG A N 1
ATOM 784 C CA . ARG A 1 103 ? -6.752 3.487 -15.271 1.00 91.69 103 ARG A CA 1
ATOM 785 C C . ARG A 1 103 ? -5.611 2.635 -14.748 1.00 91.69 103 ARG A C 1
ATOM 787 O O . ARG A 1 103 ? -4.926 1.989 -15.534 1.00 91.69 103 ARG A O 1
ATOM 794 N N . VAL A 1 104 ? -5.435 2.653 -13.434 1.00 93.19 104 VAL A N 1
ATOM 795 C CA . VAL A 1 104 ? -4.546 1.762 -12.693 1.00 93.19 104 VAL A CA 1
ATOM 796 C C . VAL A 1 104 ? -5.414 0.722 -12.003 1.00 93.19 104 VAL A C 1
ATOM 798 O O . VAL A 1 104 ? -6.220 1.072 -11.149 1.00 93.19 104 VAL A O 1
ATOM 801 N N . ASP A 1 105 ? -5.247 -0.540 -12.362 1.00 95.19 105 ASP A N 1
ATOM 802 C CA . ASP A 1 105 ? -5.796 -1.668 -11.623 1.00 95.19 105 ASP A CA 1
ATOM 803 C C . ASP A 1 105 ? -4.652 -2.367 -10.882 1.00 95.19 105 ASP A C 1
ATOM 805 O O . ASP A 1 105 ? -3.551 -2.530 -11.412 1.00 95.19 105 ASP A O 1
ATOM 809 N N . LEU A 1 106 ? -4.902 -2.737 -9.635 1.00 93.88 106 LEU A N 1
ATOM 810 C CA . LEU A 1 106 ? -3.932 -3.326 -8.730 1.00 93.88 106 LEU A CA 1
ATOM 811 C C . LEU A 1 106 ? -4.563 -4.540 -8.049 1.00 93.88 106 LEU A C 1
ATOM 813 O O . LEU A 1 106 ? -5.689 -4.468 -7.560 1.00 93.88 106 LEU A O 1
ATOM 817 N N . GLU A 1 107 ? -3.829 -5.643 -8.022 1.00 96.06 107 GLU A N 1
ATOM 818 C CA . GLU A 1 107 ? -4.223 -6.912 -7.413 1.00 96.06 107 GLU A CA 1
ATOM 819 C C . GLU A 1 107 ? -3.104 -7.366 -6.477 1.00 96.06 107 GLU A C 1
ATOM 821 O O . GLU A 1 107 ? -1.948 -7.464 -6.885 1.00 96.06 107 GLU A O 1
ATOM 826 N N . MET A 1 108 ? -3.439 -7.577 -5.208 1.00 93.88 108 MET A N 1
ATOM 827 C CA . MET A 1 108 ? -2.521 -7.977 -4.145 1.00 93.88 108 MET A CA 1
ATOM 828 C C . MET A 1 108 ? -2.929 -9.349 -3.630 1.00 93.88 108 MET A C 1
ATOM 830 O O . MET A 1 108 ? -3.951 -9.478 -2.954 1.00 93.88 108 MET A O 1
ATOM 834 N N . ASP A 1 109 ? -2.089 -10.348 -3.874 1.00 92.25 109 ASP A N 1
ATOM 835 C CA . ASP A 1 109 ? -2.326 -11.701 -3.369 1.00 92.25 109 ASP A CA 1
ATOM 836 C C . ASP A 1 109 ? -1.910 -11.830 -1.904 1.00 92.25 109 ASP A C 1
ATOM 838 O O . ASP A 1 109 ? -2.558 -12.523 -1.124 1.00 92.25 109 ASP A O 1
ATOM 842 N N . SER A 1 110 ? -0.794 -11.190 -1.543 1.00 91.38 110 SER A N 1
ATOM 843 C CA . SER A 1 110 ? -0.214 -11.169 -0.197 1.00 91.38 110 SER A CA 1
ATOM 844 C C . SER A 1 110 ? 1.010 -10.253 -0.209 1.00 91.38 110 SER A C 1
ATOM 846 O O . SER A 1 110 ? 2.094 -10.647 -0.633 1.00 91.38 110 SER A O 1
ATOM 848 N N . LEU A 1 111 ? 0.834 -9.001 0.206 1.00 90.62 111 LEU A N 1
ATOM 849 C CA . LEU A 1 111 ? 1.934 -8.059 0.390 1.00 90.62 111 LEU A CA 1
ATOM 850 C C . LEU A 1 111 ? 2.172 -7.793 1.869 1.00 90.62 111 LEU A C 1
ATOM 852 O O . LEU A 1 111 ? 1.296 -7.284 2.558 1.00 90.62 111 LEU A O 1
ATOM 856 N N . GLU A 1 112 ? 3.371 -8.071 2.356 1.00 92.44 112 GLU A N 1
ATOM 857 C CA . GLU A 1 112 ? 3.800 -7.661 3.687 1.00 92.44 112 GLU A CA 1
ATOM 858 C C . GLU A 1 112 ? 4.391 -6.251 3.628 1.00 92.44 112 GLU A C 1
ATOM 860 O O . GLU A 1 112 ? 5.334 -5.975 2.882 1.00 92.44 112 GLU A O 1
ATOM 865 N N . ILE A 1 113 ? 3.806 -5.343 4.403 1.00 89.81 113 ILE A N 1
ATOM 866 C CA . ILE A 1 113 ? 4.196 -3.936 4.466 1.00 89.81 113 ILE A CA 1
ATOM 867 C C . ILE A 1 113 ? 4.412 -3.589 5.932 1.00 89.81 113 ILE A C 1
ATOM 869 O O . ILE A 1 113 ? 3.535 -3.822 6.769 1.00 89.81 113 ILE A O 1
ATOM 873 N N . ASP A 1 114 ? 5.574 -3.019 6.246 1.00 90.50 114 ASP A N 1
ATOM 874 C CA . ASP A 1 114 ? 5.746 -2.334 7.518 1.00 90.50 114 ASP A CA 1
ATOM 875 C C . ASP A 1 114 ? 4.963 -1.029 7.434 1.00 90.50 114 ASP A C 1
ATOM 877 O O . ASP A 1 114 ? 5.266 -0.146 6.633 1.00 90.50 114 ASP A O 1
ATOM 881 N N . THR A 1 115 ? 3.901 -0.926 8.219 1.00 84.75 115 THR A N 1
ATOM 882 C CA . THR A 1 115 ? 2.984 0.212 8.172 1.00 84.75 115 THR A CA 1
ATOM 883 C C . THR A 1 115 ? 3.590 1.494 8.741 1.00 84.75 115 THR A C 1
ATOM 885 O O . THR A 1 115 ? 2.970 2.551 8.601 1.00 84.75 115 THR A O 1
ATOM 888 N N . GLY A 1 116 ? 4.753 1.419 9.407 1.00 84.00 116 GLY A N 1
ATOM 889 C CA . GLY A 1 116 ? 5.355 2.532 10.146 1.00 84.00 116 GLY A CA 1
ATOM 890 C C . GLY A 1 116 ? 4.536 2.969 11.365 1.00 84.00 116 GLY A C 1
ATOM 891 O O . GLY A 1 116 ? 4.856 3.970 12.000 1.00 84.00 116 GLY A O 1
ATOM 892 N N . SER A 1 117 ? 3.456 2.247 11.677 1.00 83.12 117 SER A N 1
ATOM 893 C CA . SER A 1 117 ? 2.580 2.541 12.800 1.00 83.12 117 SER A CA 1
ATOM 894 C C . SER A 1 117 ? 3.071 1.847 14.056 1.00 83.12 117 SER A C 1
ATOM 896 O O . SER A 1 117 ? 3.359 0.649 14.044 1.00 83.12 117 SER A O 1
ATOM 898 N N . SER A 1 118 ? 3.061 2.584 15.164 1.00 78.69 118 SER A N 1
ATOM 899 C CA . SER A 1 118 ? 3.352 2.044 16.495 1.00 78.69 118 SER A CA 1
ATOM 900 C C . SER A 1 118 ? 2.418 0.901 16.917 1.00 78.69 118 SER A C 1
ATOM 902 O O . SER A 1 118 ? 2.797 0.108 17.774 1.00 78.69 118 SER A O 1
ATOM 904 N N . GLN A 1 119 ? 1.222 0.797 16.322 1.00 78.25 119 GLN A N 1
ATOM 905 C CA . GLN A 1 119 ? 0.191 -0.173 16.720 1.00 78.25 119 GLN A CA 1
ATOM 906 C C . GLN A 1 119 ? -0.097 -1.269 15.691 1.00 78.25 119 GLN A C 1
ATOM 908 O O . GLN A 1 119 ? -0.708 -2.268 16.062 1.00 78.25 119 GLN A O 1
ATOM 913 N N . PHE A 1 120 ? 0.296 -1.090 14.424 1.00 79.75 120 PHE A N 1
ATOM 914 C CA . PHE A 1 120 ? -0.006 -2.053 13.351 1.00 79.75 120 PHE A CA 1
ATOM 915 C C . PHE A 1 120 ? 1.236 -2.813 12.859 1.00 79.75 120 PHE A C 1
ATOM 917 O O . PHE A 1 120 ? 1.112 -3.937 12.375 1.00 79.75 120 PHE A O 1
ATOM 924 N N . GLY A 1 121 ? 2.439 -2.232 12.997 1.00 83.44 121 GLY A N 1
ATOM 925 C CA . GLY A 1 121 ? 3.710 -2.874 12.643 1.00 83.44 121 GLY A CA 1
ATOM 926 C C . GLY A 1 121 ? 3.731 -3.480 11.233 1.00 83.44 121 GLY A C 1
ATOM 927 O O . GLY A 1 121 ? 3.191 -2.900 10.287 1.00 83.44 121 GLY A O 1
ATOM 928 N N . LEU A 1 122 ? 4.340 -4.663 11.105 1.00 88.94 122 LEU A N 1
ATOM 929 C CA . LEU A 1 122 ? 4.329 -5.461 9.878 1.00 88.94 122 LEU A CA 1
ATOM 930 C C . LEU A 1 122 ? 2.952 -6.099 9.683 1.00 88.94 122 LEU A C 1
ATOM 932 O O . LEU A 1 122 ? 2.533 -6.922 10.495 1.00 88.94 122 LEU A O 1
ATOM 936 N N . SER A 1 123 ? 2.273 -5.746 8.596 1.00 89.25 123 SER A N 1
ATOM 937 C CA . SER A 1 123 ? 0.935 -6.245 8.282 1.00 89.25 123 SER A CA 1
ATOM 938 C C . SER A 1 123 ? 0.868 -6.819 6.869 1.00 89.25 123 SER A C 1
ATOM 940 O O . SER A 1 123 ? 1.605 -6.389 5.980 1.00 89.25 123 SER A O 1
ATOM 942 N N . ARG A 1 124 ? -0.025 -7.789 6.653 1.00 91.81 124 ARG A N 1
ATOM 943 C CA . ARG A 1 124 ? -0.222 -8.443 5.353 1.00 91.81 124 ARG A CA 1
ATOM 944 C C . ARG A 1 124 ? -1.469 -7.915 4.660 1.00 91.81 124 ARG A C 1
ATOM 946 O O . ARG A 1 124 ? -2.567 -8.039 5.190 1.00 91.81 124 ARG A O 1
ATOM 953 N N . PHE A 1 125 ? -1.289 -7.389 3.460 1.00 90.69 125 PHE A N 1
ATOM 954 C CA . PHE A 1 125 ? -2.301 -6.772 2.620 1.00 90.69 125 PHE A CA 1
ATOM 955 C C . PHE A 1 125 ? -2.690 -7.710 1.478 1.00 90.69 125 PHE A C 1
ATOM 957 O O . PHE A 1 125 ? -1.836 -8.266 0.788 1.00 90.69 125 PHE A O 1
ATOM 964 N N . THR A 1 126 ? -3.989 -7.853 1.264 1.00 93.31 126 THR A N 1
ATOM 965 C CA . THR A 1 126 ? -4.601 -8.635 0.186 1.00 93.31 126 THR A CA 1
ATOM 966 C C . THR A 1 126 ? -5.789 -7.864 -0.370 1.00 93.31 126 THR A C 1
ATOM 968 O O . THR A 1 126 ? -6.413 -7.095 0.361 1.00 93.31 126 THR A O 1
ATOM 971 N N . GLY A 1 127 ? -6.108 -8.045 -1.647 1.00 93.81 127 GLY A N 1
ATOM 972 C CA . GLY A 1 127 ? -7.291 -7.4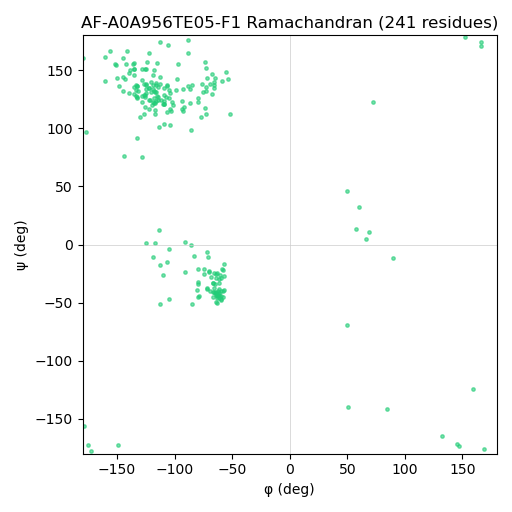43 -2.254 1.00 93.81 127 GLY A CA 1
ATOM 973 C C . GLY A 1 127 ? -7.019 -6.763 -3.587 1.00 93.81 127 GLY A C 1
ATOM 974 O O . GLY A 1 127 ? -5.995 -6.987 -4.228 1.00 93.81 127 GLY A O 1
ATOM 975 N N . THR A 1 128 ? -7.964 -5.940 -4.024 1.00 95.62 128 THR A N 1
ATOM 976 C CA . THR A 1 128 ? -7.948 -5.333 -5.359 1.00 95.62 128 THR A CA 1
ATOM 977 C C . THR A 1 128 ? -8.304 -3.857 -5.299 1.00 95.62 128 THR A C 1
ATOM 979 O O . THR A 1 128 ? -9.046 -3.416 -4.425 1.00 95.62 128 THR A O 1
ATOM 982 N N . MET A 1 129 ? -7.780 -3.075 -6.239 1.00 94.38 129 MET A N 1
ATOM 983 C CA . MET A 1 129 ? -8.053 -1.647 -6.358 1.00 94.38 129 MET A CA 1
ATOM 984 C C . MET A 1 129 ? -8.092 -1.237 -7.825 1.00 94.38 129 MET A C 1
ATOM 986 O O . MET A 1 129 ? -7.168 -1.531 -8.573 1.00 94.38 129 MET A O 1
ATOM 990 N N . GLY A 1 130 ? -9.118 -0.487 -8.216 1.00 95.19 130 GLY A N 1
ATOM 991 C CA . GLY A 1 130 ? -9.127 0.290 -9.452 1.00 95.19 130 GLY A CA 1
ATOM 992 C C . GLY A 1 130 ? -9.039 1.781 -9.137 1.00 95.19 130 GLY A C 1
ATOM 993 O O . GLY A 1 130 ? -9.759 2.268 -8.266 1.00 95.19 130 GLY A O 1
ATOM 994 N N . TYR A 1 131 ? -8.187 2.511 -9.849 1.00 92.38 131 TYR A N 1
ATOM 995 C CA . TYR A 1 131 ? -7.980 3.949 -9.695 1.00 92.38 131 TYR A CA 1
ATOM 996 C C . TYR A 1 131 ? -7.974 4.647 -11.059 1.00 92.38 131 TYR A C 1
ATOM 998 O O . TYR A 1 131 ? -7.229 4.265 -11.963 1.00 92.38 131 TYR A O 1
ATOM 1006 N N . ASP A 1 132 ? -8.794 5.683 -11.211 1.00 92.12 132 ASP A N 1
ATOM 1007 C CA . ASP A 1 132 ? -8.828 6.541 -12.391 1.00 92.12 132 ASP A CA 1
ATOM 1008 C C . ASP A 1 132 ? -7.896 7.743 -12.185 1.00 92.12 132 ASP A C 1
ATOM 1010 O O . ASP A 1 132 ? -8.080 8.559 -11.283 1.00 92.12 132 ASP A O 1
ATOM 1014 N N . LEU A 1 133 ? -6.873 7.868 -13.030 1.00 85.81 133 LEU A N 1
ATOM 1015 C CA . LEU A 1 133 ? -5.872 8.935 -12.954 1.00 85.81 133 LEU A CA 1
ATOM 10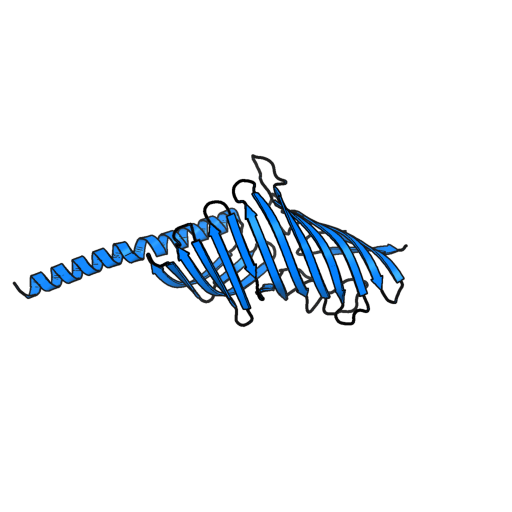16 C C . LEU A 1 133 ? -6.429 10.313 -13.333 1.00 85.81 133 LEU A C 1
ATOM 1018 O O . LEU A 1 133 ? -5.849 11.329 -12.950 1.00 85.81 133 LEU A O 1
ATOM 1022 N N . HIS A 1 134 ? -7.506 10.365 -14.119 1.00 85.25 134 HIS A N 1
ATOM 1023 C CA . HIS A 1 134 ? -8.112 11.609 -14.575 1.00 85.25 134 HIS A CA 1
ATOM 1024 C C . HIS A 1 134 ? -9.088 12.162 -13.538 1.00 85.25 134 HIS A C 1
ATOM 1026 O O . HIS A 1 134 ? -8.968 13.320 -13.141 1.00 85.25 134 HIS A O 1
ATOM 1032 N N . GLU A 1 135 ? -10.013 11.325 -13.071 1.00 87.12 135 GLU A N 1
ATOM 1033 C CA . GLU A 1 135 ? -10.968 11.683 -12.018 1.00 87.12 135 GLU A CA 1
ATOM 1034 C C . GLU A 1 135 ? -10.306 11.722 -10.636 1.00 87.12 135 GLU A C 1
ATOM 1036 O O . GLU A 1 135 ? -10.780 12.410 -9.730 1.00 87.12 135 GLU A O 1
ATOM 1041 N N . ARG A 1 136 ? -9.161 11.040 -10.493 1.00 85.88 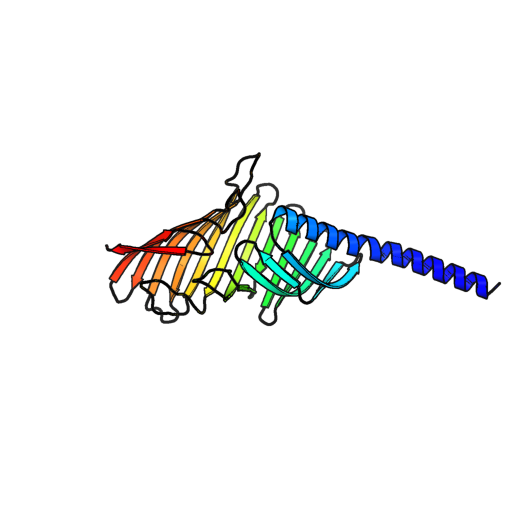136 ARG A N 1
ATOM 1042 C CA . ARG A 1 136 ? -8.394 10.893 -9.248 1.00 85.88 136 ARG A CA 1
ATOM 1043 C C . ARG A 1 136 ? -9.209 10.215 -8.150 1.00 85.88 136 ARG A C 1
ATOM 1045 O O . ARG A 1 136 ? -9.028 10.495 -6.963 1.00 85.88 136 ARG A O 1
ATOM 1052 N N . THR A 1 137 ? -10.088 9.318 -8.569 1.00 90.94 137 THR A N 1
ATOM 1053 C CA . THR A 1 137 ? -10.975 8.515 -7.737 1.00 90.94 137 THR A CA 1
ATOM 1054 C C . THR A 1 137 ? -10.616 7.044 -7.879 1.00 90.94 137 THR A C 1
ATOM 1056 O O . THR A 1 137 ? -10.033 6.615 -8.873 1.00 90.94 137 THR A O 1
ATOM 1059 N N . GLY A 1 138 ? -10.951 6.246 -6.877 1.00 92.12 138 GLY A N 1
ATOM 1060 C CA . GLY A 1 138 ? -10.730 4.810 -6.935 1.00 92.12 138 GLY A CA 1
ATOM 1061 C C . GLY A 1 138 ? -11.652 4.057 -6.007 1.00 92.12 138 GLY A C 1
ATOM 1062 O O . GLY A 1 138 ? -12.302 4.645 -5.148 1.00 92.12 138 GLY A O 1
ATOM 1063 N N . LYS A 1 139 ? -11.707 2.747 -6.191 1.00 95.19 139 LYS A N 1
ATOM 1064 C CA . LYS A 1 139 ? -12.446 1.841 -5.321 1.00 95.19 139 LYS A CA 1
ATOM 1065 C C . LYS A 1 139 ? -11.802 0.471 -5.313 1.00 95.19 139 LYS A C 1
ATOM 1067 O O . LYS A 1 139 ? -11.153 0.082 -6.286 1.00 95.19 139 LYS A O 1
ATOM 1072 N N . GLY A 1 140 ? -12.018 -0.262 -4.240 1.00 93.75 140 GLY A N 1
ATOM 1073 C CA . GLY A 1 140 ? -11.436 -1.578 -4.090 1.00 93.75 140 GLY A CA 1
ATOM 1074 C C . GLY A 1 140 ? -11.947 -2.307 -2.869 1.00 93.75 140 GLY A C 1
ATOM 1075 O O . GLY A 1 140 ? -12.785 -1.806 -2.122 1.00 93.75 140 GLY A O 1
ATOM 1076 N N . GLU A 1 141 ? -11.392 -3.490 -2.674 1.00 93.31 141 GLU A N 1
ATOM 1077 C CA . GLU A 1 141 ? -11.531 -4.263 -1.452 1.00 93.31 141 GLU A CA 1
ATOM 1078 C C . GLU A 1 141 ? -10.138 -4.486 -0.890 1.00 93.31 141 GLU A C 1
ATOM 1080 O O . GLU A 1 141 ? -9.224 -4.880 -1.617 1.00 93.31 141 GLU A O 1
ATOM 1085 N N . LEU A 1 142 ? -9.976 -4.209 0.400 1.00 88.94 142 LEU A N 1
ATOM 1086 C CA . LEU A 1 142 ? -8.730 -4.431 1.112 1.00 88.94 142 LEU A CA 1
ATOM 1087 C C . LEU A 1 142 ? -9.001 -5.368 2.275 1.00 88.94 142 LEU A C 1
ATOM 1089 O O . LEU A 1 142 ? -9.951 -5.172 3.032 1.00 88.94 142 LEU A O 1
ATOM 1093 N N . HIS A 1 143 ? -8.136 -6.355 2.433 1.00 91.50 143 HIS A N 1
ATOM 1094 C CA . HIS A 1 143 ? -8.055 -7.182 3.617 1.00 91.50 143 HIS A CA 1
ATOM 1095 C C . HIS A 1 143 ? -6.630 -7.134 4.161 1.00 91.50 143 HIS A C 1
ATOM 1097 O O . HIS A 1 143 ? -5.652 -7.300 3.431 1.00 91.50 143 HIS A O 1
ATOM 1103 N N . LEU A 1 144 ? -6.535 -6.870 5.453 1.00 89.06 144 LEU A N 1
ATOM 1104 C CA . LEU A 1 144 ? -5.334 -6.543 6.182 1.00 89.06 144 LEU A CA 1
ATOM 1105 C C . LEU A 1 144 ? -5.259 -7.426 7.425 1.00 89.06 144 LEU A C 1
ATOM 1107 O O . LEU A 1 144 ? -6.019 -7.239 8.369 1.00 89.06 144 LEU A O 1
ATOM 1111 N N . ALA A 1 145 ? -4.317 -8.361 7.425 1.00 89.25 145 ALA A N 1
ATOM 1112 C CA . ALA A 1 145 ? -4.014 -9.181 8.588 1.00 89.25 145 ALA A CA 1
ATOM 1113 C C . ALA A 1 145 ? -2.887 -8.520 9.392 1.00 89.25 145 ALA A C 1
ATOM 1115 O O . ALA A 1 145 ? -1.753 -8.393 8.916 1.00 89.25 145 ALA A O 1
ATOM 1116 N N . MET A 1 146 ? -3.206 -8.094 10.611 1.00 86.75 146 MET A N 1
ATOM 1117 C CA . MET A 1 146 ? -2.291 -7.464 11.559 1.00 86.75 146 MET A CA 1
ATOM 1118 C C . MET A 1 146 ? -1.921 -8.487 12.642 1.00 86.75 146 MET A C 1
ATOM 1120 O O . MET A 1 146 ? -2.727 -8.745 13.534 1.00 86.75 146 MET A O 1
ATOM 1124 N N . PRO A 1 147 ? -0.724 -9.094 12.609 1.00 78.81 147 PRO A N 1
ATOM 1125 C CA . PRO A 1 147 ? -0.334 -10.129 13.567 1.00 78.81 147 PRO A CA 1
ATOM 1126 C C . PRO A 1 147 ? -0.096 -9.591 14.984 1.00 78.81 147 PRO A C 1
ATOM 1128 O O . PRO A 1 147 ? -0.166 -10.355 15.942 1.00 78.81 147 PRO A O 1
ATOM 1131 N N . LYS A 1 148 ? 0.198 -8.294 15.118 1.00 72.69 148 LYS A N 1
ATOM 1132 C CA . LYS A 1 148 ? 0.395 -7.615 16.400 1.00 72.69 148 LYS A CA 1
ATOM 1133 C C . LYS A 1 148 ? -0.403 -6.325 16.404 1.00 72.69 148 LYS A C 1
ATOM 1135 O O . LYS A 1 148 ? 0.090 -5.298 15.951 1.00 72.69 148 LYS A O 1
ATOM 1140 N N . PHE A 1 149 ? -1.636 -6.399 16.886 1.00 73.56 149 PHE A N 1
ATOM 1141 C CA . PHE A 1 149 ? -2.450 -5.220 17.127 1.00 73.56 149 PHE A CA 1
ATOM 1142 C C . PHE A 1 149 ? -2.490 -4.916 18.620 1.00 73.56 149 PHE A C 1
ATOM 1144 O O . PHE A 1 149 ? -2.792 -5.789 19.438 1.00 73.56 149 PHE A O 1
ATOM 1151 N N . GLN A 1 150 ? -2.223 -3.659 18.968 1.00 67.94 150 GLN A N 1
ATOM 1152 C CA . GLN A 1 150 ? -2.295 -3.179 20.341 1.00 67.94 150 GLN A CA 1
ATOM 1153 C C . GLN A 1 150 ? -3.282 -2.014 20.444 1.00 67.94 150 GLN A C 1
ATOM 1155 O O . GLN A 1 150 ? -3.050 -0.944 19.888 1.00 67.94 150 GLN A O 1
ATOM 1160 N N . ALA A 1 151 ? -4.359 -2.205 21.208 1.00 67.25 151 ALA A N 1
ATOM 1161 C CA . ALA A 1 151 ? -5.273 -1.135 21.601 1.00 67.25 151 ALA A CA 1
ATOM 1162 C C . ALA A 1 151 ? -5.617 -1.244 23.095 1.00 67.25 151 ALA A C 1
ATOM 1164 O O . ALA A 1 151 ? -5.565 -2.342 23.648 1.00 67.25 151 ALA A O 1
ATOM 1165 N N . PRO A 1 152 ? -6.018 -0.147 23.768 1.00 61.91 152 PRO A N 1
ATOM 1166 C CA . PRO A 1 152 ? -6.187 -0.108 25.229 1.00 61.91 152 PRO A CA 1
ATOM 1167 C C . PRO A 1 152 ? -7.165 -1.136 25.831 1.00 61.91 152 PRO A C 1
ATOM 1169 O O . PRO A 1 152 ? -7.164 -1.351 27.038 1.00 61.91 152 PRO A O 1
ATOM 1172 N N . PHE A 1 153 ? -8.023 -1.738 25.010 1.00 64.06 153 PHE A N 1
ATOM 1173 C CA . PHE A 1 153 ? -9.125 -2.624 25.405 1.00 64.06 153 PHE A CA 1
ATOM 1174 C C . PHE A 1 153 ? -9.067 -3.997 24.721 1.00 64.06 153 PHE A C 1
ATOM 1176 O O . PHE A 1 153 ? -9.948 -4.823 24.952 1.00 64.06 153 PHE A O 1
ATOM 1183 N N . VAL A 1 154 ? -8.048 -4.251 23.895 1.00 65.62 154 VAL A N 1
ATOM 1184 C CA . VAL A 1 154 ? -7.839 -5.545 23.241 1.00 65.62 154 VAL A CA 1
ATOM 1185 C C . VAL A 1 154 ? -6.483 -6.074 23.711 1.00 65.62 154 VAL A C 1
ATOM 1187 O O . VAL A 1 154 ? -5.482 -5.382 23.513 1.00 65.62 154 VAL A O 1
ATOM 1190 N N . PRO A 1 155 ? -6.415 -7.250 24.365 1.00 66.12 155 PRO A N 1
ATOM 1191 C CA . PRO A 1 155 ? -5.126 -7.886 24.621 1.00 66.12 155 PRO A CA 1
ATOM 1192 C C . PRO A 1 155 ? -4.384 -8.064 23.293 1.00 66.12 155 PRO A C 1
ATOM 1194 O O . PRO A 1 155 ? -5.030 -8.234 22.261 1.00 66.12 155 PRO A O 1
ATOM 1197 N N . GLU A 1 156 ? -3.050 -8.002 23.312 1.00 68.69 156 GLU A N 1
ATOM 1198 C CA . GLU A 1 156 ? -2.244 -8.140 22.093 1.00 68.69 156 GLU A CA 1
ATOM 1199 C C . GLU A 1 156 ? -2.665 -9.411 21.342 1.00 68.69 156 GLU A C 1
ATOM 1201 O O . GLU A 1 156 ? -2.522 -10.529 21.839 1.00 68.69 156 GLU A O 1
ATOM 1206 N N . THR A 1 157 ? -3.273 -9.215 20.177 1.00 72.06 157 THR A N 1
ATOM 1207 C CA . THR A 1 157 ? -3.910 -10.272 19.395 1.00 72.06 157 THR A CA 1
ATOM 1208 C C . THR A 1 157 ? -3.723 -9.983 17.917 1.00 72.06 157 THR A C 1
ATOM 1210 O O . THR A 1 157 ? -3.450 -8.847 17.515 1.00 72.06 157 THR A O 1
ATOM 1213 N N . SER A 1 158 ? -3.873 -11.019 17.100 1.00 82.06 158 SER A N 1
ATOM 1214 C CA . SER A 1 158 ? -3.983 -10.832 15.663 1.00 82.06 158 SER A CA 1
ATOM 1215 C C . SER A 1 158 ? -5.352 -10.238 15.343 1.00 82.06 158 SER A C 1
ATOM 1217 O O . SER A 1 158 ? -6.367 -10.749 15.824 1.00 82.06 158 SER A O 1
ATOM 1219 N N . ILE A 1 159 ? -5.392 -9.194 14.522 1.00 83.25 159 ILE A N 1
ATOM 1220 C CA . ILE A 1 159 ? -6.638 -8.637 13.997 1.00 83.25 159 ILE A CA 1
ATOM 1221 C C . ILE A 1 159 ? -6.657 -8.773 12.485 1.00 83.25 159 ILE A C 1
ATOM 1223 O O . ILE A 1 159 ? -5.725 -8.351 11.804 1.00 83.25 159 ILE A O 1
ATOM 1227 N N . ASP A 1 160 ? -7.765 -9.293 11.978 1.00 85.31 160 ASP A N 1
ATOM 1228 C CA . ASP A 1 160 ? -8.120 -9.195 10.573 1.00 85.31 160 ASP A CA 1
ATOM 1229 C C . ASP A 1 160 ? -9.022 -7.977 10.375 1.00 85.31 160 ASP A C 1
ATOM 1231 O O . ASP A 1 160 ? -10.060 -7.821 11.029 1.00 85.31 160 ASP A O 1
ATOM 1235 N N . VAL A 1 161 ? -8.597 -7.086 9.486 1.00 84.00 161 VAL A N 1
ATOM 1236 C CA . VAL A 1 161 ? -9.332 -5.894 9.072 1.00 84.00 161 VAL A CA 1
ATOM 1237 C C . VAL A 1 161 ? -9.694 -6.051 7.611 1.00 84.00 161 VAL A C 1
ATOM 1239 O O . VAL A 1 161 ? -8.819 -6.262 6.783 1.00 84.00 161 VAL A O 1
ATOM 1242 N N . GLY A 1 162 ? -10.962 -5.901 7.253 1.00 85.31 162 GLY A N 1
ATOM 1243 C CA . GLY A 1 162 ? -11.340 -5.944 5.846 1.00 85.31 162 GLY A CA 1
ATOM 1244 C C . GLY A 1 162 ? -12.573 -5.130 5.520 1.00 85.31 162 GLY A C 1
ATOM 1245 O O . GLY A 1 162 ? -13.420 -4.896 6.386 1.00 85.31 162 GLY A O 1
ATOM 1246 N N . GLY A 1 163 ? -12.665 -4.716 4.261 1.00 88.06 163 GLY A N 1
ATOM 1247 C CA . GLY A 1 163 ? -13.849 -4.060 3.730 1.00 88.06 163 GLY A CA 1
ATOM 1248 C C . GLY A 1 163 ? -13.629 -3.365 2.388 1.00 88.06 163 GLY A C 1
ATOM 1249 O O . GLY A 1 163 ? -12.491 -3.238 1.918 1.00 88.06 163 GLY A O 1
ATOM 1250 N N . PRO A 1 164 ? -14.728 -2.914 1.762 1.00 91.94 164 PRO A N 1
ATOM 1251 C CA . PRO A 1 164 ? -14.650 -2.040 0.610 1.00 91.94 164 PRO A CA 1
ATOM 1252 C C . PRO A 1 164 ? -14.104 -0.671 1.026 1.00 91.94 164 PRO A C 1
ATOM 1254 O O . PRO A 1 164 ? -14.369 -0.171 2.125 1.00 91.94 164 PRO A O 1
ATOM 1257 N N . PHE A 1 165 ? -13.364 -0.046 0.120 1.00 91.25 165 PHE A N 1
ATOM 1258 C CA . PHE A 1 165 ? -12.899 1.322 0.281 1.00 91.25 165 PHE A CA 1
ATOM 1259 C C . PHE A 1 165 ? -13.076 2.118 -1.006 1.00 91.25 165 PHE A C 1
ATOM 1261 O O . PHE A 1 165 ? -13.066 1.578 -2.115 1.00 91.25 165 PHE A O 1
ATOM 1268 N N . GLU A 1 166 ? -13.177 3.429 -0.841 1.00 92.94 166 GLU A N 1
ATOM 1269 C CA . GLU A 1 166 ? -13.230 4.406 -1.915 1.00 92.94 166 GLU A CA 1
ATOM 1270 C C . GLU A 1 166 ? -12.158 5.475 -1.694 1.00 92.94 166 GLU A C 1
ATOM 1272 O O . GLU A 1 166 ? -11.916 5.939 -0.580 1.00 92.94 166 GLU A O 1
ATOM 1277 N N . ILE A 1 167 ? -11.489 5.857 -2.777 1.00 90.00 167 ILE A N 1
ATOM 1278 C CA . ILE A 1 167 ? -10.524 6.949 -2.813 1.00 90.00 167 ILE A CA 1
ATOM 1279 C C . ILE A 1 167 ? -11.203 8.123 -3.501 1.00 90.00 167 ILE A C 1
ATOM 1281 O O . ILE A 1 167 ? -11.670 8.009 -4.635 1.00 90.00 167 ILE A O 1
ATOM 1285 N N . HIS A 1 168 ? -11.199 9.270 -2.837 1.00 88.19 168 HIS A N 1
ATOM 1286 C CA . HIS A 1 168 ? -11.745 10.513 -3.356 1.00 88.19 168 HIS A CA 1
ATOM 1287 C C . HIS A 1 168 ? -10.656 11.574 -3.455 1.00 88.19 168 HIS A C 1
ATOM 1289 O O . HIS A 1 168 ? -9.769 11.669 -2.601 1.00 88.19 168 HIS A O 1
ATOM 1295 N N . ASN A 1 169 ? -10.769 12.429 -4.466 1.00 82.69 169 ASN A N 1
ATOM 1296 C CA . ASN A 1 169 ? -10.023 13.673 -4.507 1.00 82.69 169 ASN A CA 1
ATOM 1297 C C . ASN A 1 169 ? -10.692 14.677 -3.562 1.00 82.69 169 ASN A C 1
ATOM 1299 O O . ASN A 1 169 ? -11.791 15.155 -3.831 1.00 82.69 169 ASN A O 1
ATOM 1303 N N . SER A 1 170 ? -10.034 14.978 -2.450 1.00 75.31 170 SER A N 1
ATOM 1304 C CA . SER A 1 170 ? -10.527 15.916 -1.438 1.00 75.31 170 SER A CA 1
ATOM 1305 C C . SER A 1 170 ? -9.812 17.264 -1.482 1.00 75.31 170 SER A C 1
ATOM 1307 O O . SER A 1 170 ? -10.151 18.158 -0.709 1.00 75.31 170 SER A O 1
ATOM 1309 N N . GLY A 1 171 ? -8.801 17.419 -2.342 1.00 67.88 171 GLY A N 1
ATOM 1310 C CA . GLY A 1 171 ? -7.982 18.628 -2.387 1.00 67.88 171 GLY A CA 1
ATOM 1311 C C . GLY A 1 171 ? -8.536 19.714 -3.297 1.00 67.88 171 GLY A C 1
ATOM 1312 O O . GLY A 1 171 ? -9.528 19.545 -4.003 1.00 67.88 171 GLY A O 1
ATOM 1313 N N . THR A 1 172 ? -7.853 20.854 -3.299 1.00 67.31 172 THR A N 1
ATOM 1314 C CA . THR A 1 172 ? -8.163 21.953 -4.223 1.00 67.31 172 THR A CA 1
ATOM 1315 C C . THR A 1 172 ? -7.395 21.780 -5.532 1.00 67.31 172 THR A C 1
ATOM 1317 O O . THR A 1 172 ? -6.411 21.044 -5.591 1.00 67.31 172 THR A O 1
ATOM 1320 N N . ALA A 1 173 ? -7.783 22.502 -6.586 1.00 66.94 173 ALA A N 1
ATOM 1321 C CA . ALA A 1 173 ? -7.041 22.490 -7.852 1.00 66.94 173 ALA A CA 1
ATOM 1322 C C . ALA A 1 173 ? -5.559 22.905 -7.694 1.00 66.94 173 ALA A C 1
ATOM 1324 O O . ALA A 1 173 ? -4.719 22.476 -8.479 1.00 66.94 173 ALA A O 1
ATOM 1325 N N . LEU A 1 174 ? -5.243 23.715 -6.674 1.00 63.22 174 LEU A N 1
ATOM 1326 C CA . LEU A 1 174 ? -3.895 24.218 -6.383 1.00 63.22 174 LEU A CA 1
ATOM 1327 C C . LEU A 1 174 ? -3.105 23.318 -5.419 1.00 63.22 174 LEU A C 1
ATOM 1329 O O . LEU A 1 174 ? -1.878 23.343 -5.432 1.00 63.22 174 LEU A O 1
ATOM 1333 N N . ALA A 1 175 ? -3.796 22.525 -4.598 1.00 66.44 175 ALA A N 1
ATOM 1334 C CA . ALA A 1 175 ? -3.206 21.593 -3.640 1.00 66.44 175 ALA A CA 1
ATOM 1335 C C . ALA A 1 175 ? -4.077 20.327 -3.556 1.00 66.44 175 ALA A C 1
ATOM 1337 O O . ALA A 1 175 ? -4.885 20.183 -2.631 1.00 66.44 175 ALA A O 1
ATOM 1338 N N . PRO A 1 176 ? -3.993 19.441 -4.563 1.00 66.62 176 PRO A N 1
ATOM 1339 C CA . PRO A 1 176 ? -4.785 18.226 -4.588 1.00 66.62 176 PRO A CA 1
ATOM 1340 C C . PRO A 1 176 ? -4.253 17.219 -3.567 1.00 66.62 176 PRO A C 1
ATOM 1342 O O . PRO A 1 176 ? -3.052 16.969 -3.502 1.00 66.62 176 PRO A O 1
ATOM 1345 N N . HIS A 1 177 ? -5.154 16.589 -2.822 1.00 72.69 177 HIS A N 1
ATOM 1346 C CA . HIS A 1 177 ? -4.844 15.482 -1.927 1.00 72.69 177 HIS A CA 1
ATOM 1347 C C . HIS A 1 177 ? -5.971 14.453 -1.957 1.00 72.69 177 HIS A C 1
ATOM 1349 O O . HIS A 1 177 ? -7.120 14.782 -2.268 1.00 72.69 177 HIS A O 1
ATOM 1355 N N . SER A 1 178 ? -5.632 13.211 -1.631 1.00 77.00 178 SER A N 1
ATOM 1356 C CA . SER A 1 178 ? -6.579 12.101 -1.612 1.00 77.00 178 SER A CA 1
ATOM 1357 C C . SER A 1 178 ? -7.073 11.837 -0.193 1.00 77.00 178 SER A C 1
ATOM 1359 O O . SER A 1 178 ? -6.308 11.904 0.773 1.00 77.00 178 SER A O 1
ATOM 1361 N N . SER A 1 179 ? -8.351 11.498 -0.078 1.00 83.44 179 SER A N 1
ATOM 1362 C CA . SER A 1 179 ? -8.941 10.909 1.124 1.00 83.44 179 SER A CA 1
ATOM 1363 C C . SER A 1 179 ? -9.441 9.513 0.796 1.00 83.44 179 SER A C 1
ATOM 1365 O O . SER A 1 179 ? -10.033 9.308 -0.262 1.00 83.44 179 SER A O 1
ATOM 1367 N N . VAL A 1 180 ? -9.223 8.575 1.706 1.00 86.62 180 VAL A N 1
ATOM 1368 C CA . VAL A 1 180 ? -9.735 7.210 1.614 1.00 86.62 180 VAL A CA 1
ATOM 1369 C C . VAL A 1 180 ? -10.845 7.057 2.637 1.00 86.62 180 VAL A C 1
ATOM 1371 O O . VAL A 1 180 ? -10.632 7.344 3.813 1.00 86.62 180 VAL A O 1
ATOM 1374 N N . THR A 1 181 ? -12.007 6.599 2.195 1.00 88.19 181 THR A N 1
ATOM 1375 C CA . THR A 1 181 ? -13.108 6.191 3.067 1.00 88.19 181 THR A CA 1
ATOM 1376 C C . THR A 1 181 ? -13.216 4.678 2.990 1.00 88.19 181 THR A C 1
ATOM 1378 O O . THR A 1 181 ? -13.268 4.126 1.895 1.00 88.19 181 THR A O 1
ATOM 1381 N N . ALA A 1 182 ? -13.239 4.000 4.130 1.00 86.75 182 ALA A N 1
ATOM 1382 C CA . ALA A 1 182 ? -13.375 2.552 4.192 1.00 86.75 182 ALA A CA 1
ATOM 1383 C C . ALA A 1 182 ? -14.387 2.161 5.267 1.00 86.75 182 ALA A C 1
ATOM 1385 O O . ALA A 1 182 ? -14.340 2.681 6.383 1.00 86.75 182 ALA A O 1
ATOM 1386 N N . ASP A 1 183 ? -15.266 1.217 4.945 1.00 86.12 183 ASP A N 1
ATOM 1387 C CA . ASP A 1 183 ? -16.100 0.558 5.946 1.00 86.12 183 ASP A CA 1
ATOM 1388 C C . ASP A 1 183 ? -15.307 -0.610 6.522 1.00 86.12 183 ASP A C 1
ATOM 1390 O O . ASP A 1 183 ? -15.209 -1.679 5.921 1.00 86.12 183 ASP A O 1
ATOM 1394 N N . LEU A 1 184 ? -14.693 -0.388 7.683 1.00 85.44 184 LEU A N 1
ATOM 1395 C CA . LEU A 1 184 ? -13.834 -1.386 8.300 1.00 85.44 184 LEU A CA 1
ATOM 1396 C C . LEU A 1 184 ? -14.657 -2.363 9.124 1.00 85.44 184 LEU A C 1
ATOM 1398 O O . LEU A 1 184 ? -15.520 -1.973 9.914 1.00 85.44 184 LEU A O 1
ATOM 1402 N N . LYS A 1 185 ? -14.309 -3.639 8.999 1.00 87.81 185 LYS A N 1
ATOM 1403 C CA . LYS A 1 185 ? -14.658 -4.687 9.948 1.00 87.81 185 LYS A CA 1
ATOM 1404 C C . LYS A 1 185 ? -13.370 -5.237 10.547 1.00 87.81 185 LYS A C 1
ATOM 1406 O O . LYS A 1 185 ? -12.564 -5.804 9.821 1.00 87.81 185 LYS A O 1
ATOM 1411 N N . LEU A 1 186 ? -13.196 -5.061 11.852 1.00 86.88 186 LEU A N 1
ATOM 1412 C CA . LEU A 1 186 ? -12.118 -5.639 12.648 1.00 86.88 186 LEU A CA 1
ATOM 1413 C C . LEU A 1 186 ? -12.642 -6.882 13.364 1.00 86.88 186 LEU A C 1
ATOM 1415 O O . LEU A 1 186 ? -13.710 -6.833 13.981 1.00 86.88 186 LEU A O 1
ATOM 1419 N N . VAL A 1 187 ? -11.888 -7.973 13.308 1.00 86.25 187 VAL A N 1
ATOM 1420 C CA . VAL A 1 187 ? -12.179 -9.216 14.029 1.00 86.25 187 VAL A CA 1
ATOM 1421 C C . VAL A 1 187 ? -10.886 -9.718 14.662 1.00 86.25 187 VAL A C 1
ATOM 1423 O O . VAL A 1 187 ? -9.862 -9.795 13.986 1.00 86.25 187 VAL A O 1
ATOM 1426 N N . SER A 1 188 ? -10.910 -10.031 15.957 1.00 85.00 188 SER A N 1
ATOM 1427 C CA . SER A 1 188 ? -9.762 -10.665 16.611 1.00 85.00 188 SER A CA 1
ATOM 1428 C C . SER A 1 188 ? -9.621 -12.127 16.182 1.00 85.00 188 SER A C 1
ATOM 1430 O O . SER A 1 188 ? -10.611 -12.797 15.887 1.00 85.00 188 SER A O 1
ATOM 1432 N N . GLY A 1 189 ? -8.397 -12.656 16.195 1.00 79.69 189 GLY A N 1
ATOM 1433 C CA . GLY A 1 189 ? -8.117 -14.033 15.765 1.00 79.69 189 GLY A CA 1
ATOM 1434 C C . GLY A 1 189 ? -8.843 -15.108 16.586 1.00 79.69 189 GLY A C 1
ATOM 1435 O O . GLY A 1 189 ? -9.150 -16.179 16.073 1.00 79.69 189 GLY A O 1
ATOM 1436 N N . ASP A 1 190 ? -9.173 -14.812 17.844 1.00 81.44 190 ASP A N 1
ATOM 1437 C CA . ASP A 1 190 ? -9.965 -15.666 18.740 1.00 81.44 190 ASP A CA 1
ATOM 1438 C C . ASP A 1 190 ? -11.482 -15.393 18.670 1.00 81.44 190 ASP A C 1
ATOM 1440 O O . ASP A 1 190 ? -12.256 -16.008 19.402 1.00 81.44 190 ASP A O 1
ATOM 1444 N N . SER A 1 191 ? -11.917 -14.470 17.804 1.00 82.19 191 SER A N 1
ATOM 1445 C CA . SER A 1 191 ? -13.306 -14.010 17.651 1.00 82.19 191 SER A CA 1
ATOM 1446 C C . SER A 1 191 ? -13.951 -13.434 18.919 1.00 82.19 191 SER A C 1
ATOM 1448 O O . SER A 1 191 ? -15.169 -13.254 18.958 1.00 82.19 191 SER A O 1
ATOM 1450 N N . SER A 1 192 ? -13.171 -13.133 19.961 1.00 82.88 192 SER A N 1
ATOM 1451 C CA . SER A 1 192 ? -13.696 -12.547 21.196 1.00 82.88 192 SER A CA 1
ATOM 1452 C C . SER A 1 192 ? -14.061 -11.072 21.028 1.00 82.88 192 SER A C 1
ATOM 1454 O O . SER A 1 192 ? -14.945 -10.576 21.725 1.00 82.88 192 SER A O 1
ATOM 1456 N N . PHE A 1 193 ? -13.429 -10.383 20.078 1.00 85.94 193 PHE A N 1
ATOM 1457 C CA . PHE A 1 193 ? -13.624 -8.972 19.795 1.00 85.94 193 PHE A CA 1
ATOM 1458 C C . PHE A 1 193 ? -13.999 -8.753 18.329 1.00 85.94 193 PHE A C 1
ATOM 1460 O O . PHE A 1 193 ? -13.396 -9.314 17.411 1.00 85.94 193 PHE A O 1
ATOM 1467 N N . SER A 1 194 ? -14.968 -7.871 18.104 1.00 89.56 194 SER A N 1
ATOM 1468 C CA . SER A 1 194 ? -15.256 -7.337 16.777 1.00 89.56 194 SER A CA 1
ATOM 1469 C C . SER A 1 194 ? -15.565 -5.852 16.848 1.00 89.56 194 SER A C 1
ATOM 1471 O O . SER A 1 194 ? -16.126 -5.373 17.834 1.00 89.56 194 SER A O 1
ATOM 1473 N N . ALA A 1 195 ? -15.209 -5.115 15.802 1.00 88.81 195 ALA A N 1
ATOM 1474 C CA . ALA A 1 195 ? -15.603 -3.724 15.662 1.00 88.81 195 ALA A CA 1
ATOM 1475 C C . ALA A 1 195 ? -15.896 -3.381 14.204 1.00 88.81 195 ALA A C 1
ATOM 1477 O O . ALA A 1 195 ? -15.220 -3.869 13.303 1.00 88.81 195 ALA A O 1
ATOM 1478 N N . ASN A 1 196 ? -16.906 -2.554 13.950 1.00 92.25 196 ASN A N 1
ATOM 1479 C CA . ASN A 1 196 ? -17.296 -2.205 12.5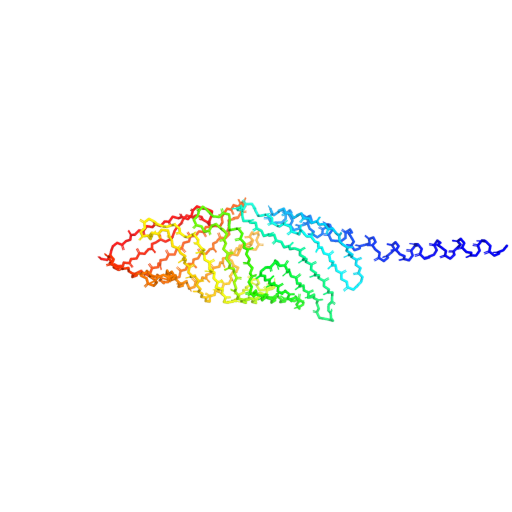91 1.00 92.25 196 ASN A CA 1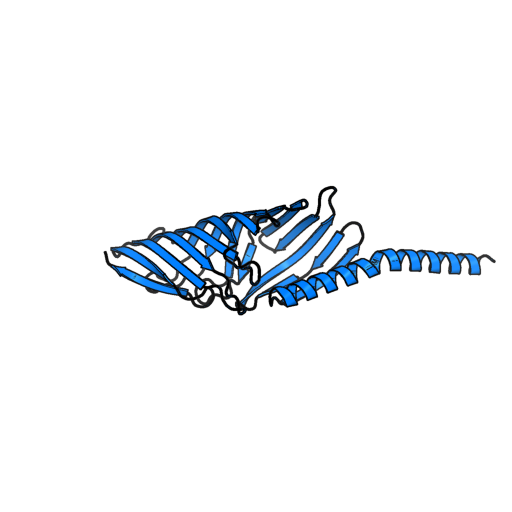
ATOM 1480 C C . ASN A 1 196 ? -17.787 -0.765 12.444 1.00 92.25 196 ASN A C 1
ATOM 1482 O O . ASN A 1 196 ? -18.477 -0.231 13.315 1.00 92.25 196 ASN A O 1
ATOM 1486 N N . GLY A 1 197 ? -17.474 -0.151 11.308 1.00 91.31 197 GLY A N 1
ATOM 1487 C CA . GLY A 1 197 ? -17.911 1.203 10.980 1.00 91.31 197 GLY A CA 1
ATOM 1488 C C . GLY A 1 197 ? -16.964 1.940 10.031 1.00 91.31 197 GLY A C 1
ATOM 1489 O O . GLY A 1 197 ? -15.921 1.405 9.648 1.00 91.31 197 GLY A O 1
ATOM 1490 N N . PRO A 1 198 ? -17.322 3.177 9.664 1.00 91.31 198 PRO A N 1
ATOM 1491 C CA . PRO A 1 198 ? -16.562 3.954 8.704 1.00 91.31 198 PRO A CA 1
ATOM 1492 C C . PRO A 1 198 ? -15.289 4.530 9.330 1.00 91.31 198 PRO A C 1
ATOM 1494 O O . PRO A 1 198 ? -15.298 5.076 10.442 1.00 91.31 198 PRO A O 1
ATOM 1497 N N . VAL A 1 199 ? -14.207 4.465 8.561 1.00 90.44 199 VAL A N 1
ATOM 1498 C CA . VAL A 1 199 ? -12.931 5.126 8.824 1.00 90.44 199 VAL A CA 1
ATOM 1499 C C . VAL A 1 199 ? -12.549 5.977 7.623 1.00 90.44 199 VAL A C 1
ATOM 1501 O O . VAL A 1 199 ? -12.690 5.571 6.472 1.00 90.44 199 VAL A O 1
ATOM 1504 N N . VAL A 1 200 ? -12.045 7.170 7.911 1.00 90.62 200 VAL A N 1
ATOM 1505 C CA . VAL A 1 200 ? -11.504 8.108 6.937 1.00 90.62 200 VAL A CA 1
ATOM 1506 C C . VAL A 1 200 ? -10.015 8.283 7.202 1.00 90.62 200 VAL A C 1
ATOM 1508 O O . VAL A 1 200 ? -9.602 8.605 8.320 1.00 90.62 200 VAL A O 1
ATOM 1511 N N . ILE A 1 201 ? -9.228 8.098 6.147 1.00 88.44 201 ILE A N 1
ATOM 1512 C CA . ILE A 1 201 ? -7.794 8.364 6.101 1.00 88.44 201 ILE A CA 1
ATOM 1513 C C . ILE A 1 201 ? -7.581 9.572 5.195 1.00 88.44 201 ILE A C 1
ATOM 1515 O O . ILE A 1 201 ? -7.947 9.541 4.020 1.00 88.44 201 ILE A O 1
ATOM 1519 N N . GLN A 1 202 ? -6.982 10.639 5.715 1.00 88.06 202 GLN A N 1
ATOM 1520 C CA . GLN A 1 202 ? -6.761 11.865 4.951 1.00 88.06 202 GLN A CA 1
ATOM 1521 C C 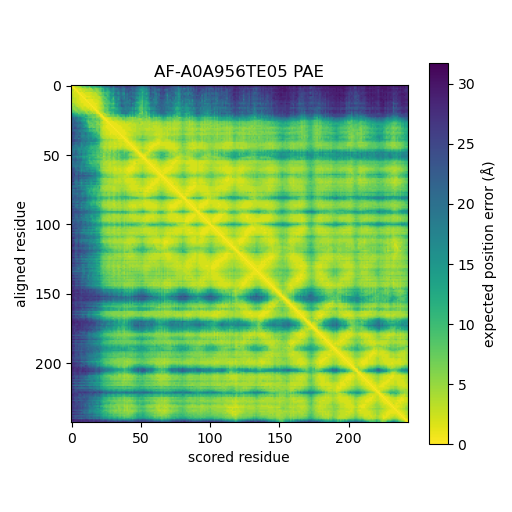. GLN A 1 202 ? -5.274 12.207 4.883 1.00 88.06 202 GLN A C 1
ATOM 1523 O O . GLN A 1 202 ? -4.609 12.360 5.908 1.00 88.06 202 GLN A O 1
ATOM 1528 N N . ALA A 1 203 ? -4.749 12.356 3.666 1.00 79.88 203 ALA A N 1
ATOM 1529 C CA . ALA A 1 203 ? -3.379 12.814 3.467 1.00 79.88 203 ALA A CA 1
ATOM 1530 C C . ALA A 1 203 ? -3.196 14.259 3.968 1.00 79.88 203 ALA A C 1
ATOM 1532 O O . ALA A 1 203 ? -4.083 15.100 3.816 1.00 79.88 203 ALA A O 1
ATOM 1533 N N . GLN A 1 204 ? -2.028 14.557 4.542 1.00 74.56 204 GLN A N 1
ATOM 1534 C CA . GLN A 1 204 ? -1.703 15.897 5.033 1.00 74.56 204 GLN A CA 1
ATOM 1535 C C . GLN A 1 204 ? -0.978 16.726 3.954 1.00 74.56 204 GLN A C 1
ATOM 1537 O O . GLN A 1 204 ? -0.019 16.227 3.361 1.00 74.56 204 GLN A O 1
ATOM 1542 N N . PRO A 1 205 ? -1.363 17.999 3.722 1.00 64.50 205 PRO A N 1
ATOM 1543 C CA . PRO A 1 205 ? -0.735 18.856 2.708 1.00 64.50 205 PRO A CA 1
ATOM 1544 C C . PRO A 1 205 ? 0.767 19.104 2.910 1.00 64.50 205 PRO A C 1
ATOM 1546 O O . PRO A 1 205 ? 1.480 19.361 1.948 1.00 64.50 205 PRO A O 1
ATOM 1549 N N . SER A 1 206 ? 1.246 19.069 4.155 1.00 64.38 206 SER A N 1
ATOM 1550 C CA . SER A 1 206 ? 2.621 19.429 4.526 1.00 64.38 206 SER A CA 1
ATOM 1551 C C . SER A 1 206 ? 3.635 18.289 4.399 1.00 64.38 206 SER A C 1
ATOM 1553 O O . SER A 1 206 ? 4.806 18.501 4.702 1.00 64.38 206 SER A O 1
ATOM 1555 N N . GLY A 1 207 ? 3.206 17.092 3.985 1.00 63.44 207 GLY A N 1
ATOM 1556 C CA . GLY A 1 207 ? 3.993 15.875 4.169 1.00 63.44 207 GLY A CA 1
ATOM 1557 C C . GLY A 1 207 ? 3.987 15.474 5.646 1.00 63.44 207 GLY A C 1
ATOM 1558 O O . GLY A 1 207 ? 4.299 16.265 6.533 1.00 63.44 207 GLY A O 1
ATOM 1559 N N . GLY A 1 208 ? 3.536 14.261 5.937 1.00 74.12 208 GLY A N 1
ATOM 1560 C CA . GLY A 1 208 ? 3.313 13.814 7.307 1.00 74.12 208 GLY A CA 1
ATOM 1561 C C . GLY A 1 208 ? 2.480 12.544 7.344 1.00 74.12 208 GLY A C 1
ATOM 1562 O O . GLY A 1 208 ? 1.999 12.070 6.312 1.00 74.12 208 GLY A O 1
ATOM 1563 N N . SER A 1 209 ? 2.322 11.982 8.540 1.00 81.50 209 SER A N 1
ATOM 1564 C CA . SER A 1 209 ? 1.492 10.797 8.718 1.00 81.50 209 SER A CA 1
ATOM 1565 C C . SER A 1 209 ? 0.014 11.142 8.458 1.00 81.50 209 SER A C 1
ATOM 1567 O O . SER A 1 209 ? -0.474 12.131 9.014 1.00 81.50 209 SER A O 1
ATOM 1569 N N . PRO A 1 210 ? -0.709 10.381 7.612 1.00 85.19 210 PRO A N 1
ATOM 1570 C CA . PRO A 1 210 ? -2.111 10.655 7.306 1.00 85.19 210 PRO A CA 1
ATOM 1571 C C . PRO A 1 210 ? -2.975 10.765 8.563 1.00 85.19 210 PRO A C 1
ATOM 1573 O O . PRO A 1 210 ? -2.783 10.016 9.519 1.00 85.19 210 PRO A O 1
ATOM 1576 N N . LEU A 1 211 ? -3.945 11.678 8.559 1.00 89.38 211 LEU A N 1
ATOM 1577 C CA . LEU A 1 211 ? -4.930 11.781 9.631 1.00 89.38 211 LEU A CA 1
ATOM 1578 C C . LEU A 1 211 ? -5.861 10.574 9.593 1.00 89.38 211 LEU A C 1
ATOM 1580 O O . LEU A 1 211 ? -6.315 10.175 8.519 1.00 89.38 211 LEU A O 1
ATOM 1584 N N . LEU A 1 212 ? -6.173 10.044 10.773 1.00 90.56 212 LEU A N 1
ATOM 1585 C CA . LEU A 1 212 ? -7.167 8.998 10.953 1.00 90.56 212 LEU A CA 1
ATOM 1586 C C . LEU A 1 212 ? -8.366 9.533 11.715 1.00 90.56 212 LEU A C 1
ATOM 1588 O O . LEU A 1 212 ? -8.229 10.249 12.707 1.00 90.56 212 LEU A O 1
ATOM 1592 N N . SER A 1 213 ? -9.555 9.149 11.270 1.00 92.94 213 SER A N 1
ATOM 1593 C CA . SER A 1 213 ? -10.782 9.381 12.019 1.00 92.94 213 SER A CA 1
ATOM 1594 C C . SER A 1 213 ? -11.801 8.291 11.728 1.00 92.94 213 SER A C 1
ATOM 1596 O O . SER A 1 213 ? -11.892 7.813 10.603 1.00 92.94 213 SER A O 1
ATOM 1598 N N . GLY A 1 214 ? -12.578 7.886 12.724 1.00 92.62 214 GLY A N 1
ATOM 1599 C CA . GLY A 1 214 ? -13.631 6.900 12.515 1.00 92.62 214 GLY A CA 1
ATOM 1600 C C . GLY A 1 214 ? -14.402 6.593 13.783 1.00 92.62 214 GLY A C 1
ATOM 1601 O O . GLY A 1 214 ? -13.924 6.845 14.889 1.00 92.62 214 GLY A O 1
ATOM 1602 N N . ASN A 1 215 ? -15.600 6.045 13.613 1.00 93.00 215 ASN A N 1
ATOM 1603 C CA . ASN A 1 215 ? -16.435 5.585 14.715 1.00 93.00 215 ASN A CA 1
ATOM 1604 C C . ASN A 1 215 ? -16.834 4.139 14.442 1.00 93.00 215 ASN A C 1
ATOM 1606 O O . ASN A 1 215 ? -17.602 3.860 13.522 1.00 93.00 215 ASN A O 1
ATOM 1610 N N . LEU A 1 216 ? -16.316 3.232 15.258 1.00 91.00 216 LEU A N 1
ATOM 1611 C CA . LEU A 1 216 ? -16.503 1.799 15.118 1.00 91.00 216 LEU A CA 1
ATOM 1612 C C . LEU A 1 216 ? -17.368 1.318 16.278 1.00 91.00 216 LEU A C 1
ATOM 1614 O O . LEU A 1 216 ? -17.045 1.547 17.440 1.00 91.00 216 LEU A O 1
ATOM 1618 N N . ARG A 1 217 ? -18.485 0.661 15.995 1.00 92.06 217 ARG A N 1
ATOM 1619 C CA . ARG A 1 217 ? -19.254 -0.032 17.033 1.00 92.06 217 ARG A CA 1
ATOM 1620 C C . ARG A 1 217 ? -18.512 -1.306 17.381 1.00 92.06 217 ARG A C 1
ATOM 1622 O O . ARG A 1 217 ? -18.126 -2.015 16.462 1.00 92.06 217 ARG A O 1
ATOM 1629 N N . PHE A 1 218 ? -18.299 -1.581 18.663 1.00 90.38 218 PHE A N 1
ATOM 1630 C CA . PHE A 1 218 ? -17.569 -2.773 19.086 1.00 90.38 218 PHE A CA 1
ATOM 1631 C C . PHE A 1 218 ? -18.424 -3.710 19.933 1.00 90.38 218 PHE A C 1
ATOM 1633 O O . PHE A 1 218 ? -19.299 -3.275 20.689 1.00 90.38 218 PHE A O 1
ATOM 1640 N N . GLU A 1 219 ? -18.108 -4.996 19.832 1.00 88.88 219 GLU A N 1
ATOM 1641 C CA . GLU A 1 219 ? -18.579 -6.055 20.713 1.00 88.88 219 GLU A CA 1
ATOM 1642 C C . GLU A 1 219 ? -17.375 -6.819 21.274 1.00 88.88 219 GLU A C 1
ATOM 1644 O O . GLU A 1 219 ? -16.501 -7.250 20.522 1.00 88.88 219 GLU A O 1
ATOM 1649 N N . ALA A 1 220 ? -17.334 -6.970 22.597 1.00 85.50 220 ALA A N 1
ATOM 1650 C CA . ALA A 1 220 ? -16.302 -7.687 23.338 1.00 85.50 220 ALA A CA 1
ATOM 1651 C C . ALA A 1 220 ? -16.939 -8.463 24.509 1.00 85.50 220 ALA A C 1
ATOM 1653 O O . ALA A 1 220 ? -18.071 -8.154 24.902 1.00 85.50 220 ALA A O 1
ATOM 1654 N N . PRO A 1 221 ? -16.229 -9.406 25.160 1.00 81.75 221 PRO A N 1
ATOM 1655 C CA . PRO A 1 221 ? -16.775 -10.138 26.306 1.00 81.75 221 PRO A CA 1
ATOM 1656 C C . PRO A 1 221 ? -17.058 -9.215 27.500 1.00 81.75 221 PRO A C 1
ATOM 1658 O O . PRO A 1 221 ? -17.912 -9.501 28.333 1.00 81.75 221 PRO A O 1
ATOM 1661 N N . THR A 1 222 ? -16.341 -8.091 27.572 1.00 78.25 222 THR A N 1
ATOM 1662 C CA . THR A 1 222 ? -16.452 -7.068 28.616 1.00 78.25 222 THR A CA 1
ATOM 1663 C C . THR A 1 222 ? -17.583 -6.065 28.377 1.00 78.25 222 THR A C 1
ATOM 1665 O O . THR A 1 222 ? -17.892 -5.291 29.281 1.00 78.25 222 THR A O 1
ATOM 1668 N N . GLY A 1 223 ? -18.217 -6.064 27.198 1.00 82.94 223 GLY A N 1
ATOM 1669 C CA . GLY A 1 223 ? -19.330 -5.173 26.882 1.00 82.94 223 GLY A CA 1
ATOM 1670 C C . GLY A 1 223 ? -19.394 -4.744 25.417 1.00 82.94 223 GLY A C 1
ATOM 1671 O O . GLY A 1 223 ? -18.653 -5.220 24.557 1.00 82.94 223 GLY A O 1
ATOM 1672 N N . ARG A 1 224 ? -20.313 -3.819 25.137 1.00 89.31 224 ARG A N 1
ATOM 1673 C CA . ARG A 1 224 ? -20.522 -3.212 23.816 1.00 89.31 224 ARG A CA 1
ATOM 1674 C C . ARG A 1 224 ? -20.459 -1.695 23.932 1.00 89.31 224 ARG A C 1
ATOM 1676 O O . ARG A 1 224 ? -20.834 -1.146 24.965 1.00 89.31 224 ARG A O 1
ATOM 1683 N N . GLY A 1 225 ? -20.047 -1.020 22.868 1.00 90.06 225 GLY A N 1
ATOM 1684 C CA . GLY A 1 225 ? -19.953 0.439 22.860 1.00 90.06 225 GLY A CA 1
ATOM 1685 C C . GLY A 1 225 ? -19.485 0.995 21.524 1.00 90.06 225 GLY A C 1
ATOM 1686 O O . GLY A 1 225 ? -19.611 0.347 20.481 1.00 90.06 225 GLY A O 1
ATOM 1687 N N . MET A 1 226 ? -18.917 2.197 21.561 1.00 90.69 226 MET A N 1
ATOM 1688 C CA . MET A 1 226 ? -18.309 2.842 20.402 1.00 90.69 226 MET A CA 1
ATOM 1689 C C . MET A 1 226 ? -16.819 3.093 20.644 1.00 90.69 226 MET A C 1
ATOM 1691 O O . MET A 1 226 ? -16.416 3.592 21.690 1.00 90.69 226 MET A O 1
ATOM 1695 N N . LEU A 1 227 ? -15.999 2.759 19.656 1.00 89.00 227 LEU A N 1
ATOM 1696 C CA . LEU A 1 227 ? -14.593 3.116 19.569 1.00 89.00 227 LEU A CA 1
ATOM 1697 C C . LEU A 1 227 ? -14.457 4.282 18.611 1.00 89.00 227 LEU A C 1
ATOM 1699 O O . LEU A 1 227 ? -14.793 4.180 17.430 1.00 89.00 227 LEU A O 1
ATOM 1703 N N . ARG A 1 228 ? -13.931 5.388 19.117 1.00 91.31 228 ARG A N 1
ATOM 1704 C CA . ARG A 1 228 ? -13.538 6.512 18.286 1.00 91.31 228 ARG A CA 1
ATOM 1705 C C . ARG A 1 228 ? -12.065 6.369 17.937 1.00 91.31 228 ARG A C 1
ATOM 1707 O O . ARG A 1 228 ? -11.219 6.406 18.828 1.00 91.31 228 ARG A O 1
ATOM 1714 N N . LEU A 1 229 ? -11.787 6.210 16.649 1.00 90.25 229 LEU A N 1
ATOM 1715 C CA . LEU A 1 229 ? -10.449 6.262 16.076 1.00 90.25 229 LEU A CA 1
ATOM 1716 C C . LEU A 1 229 ? -10.115 7.721 15.746 1.00 90.25 229 LEU A C 1
ATOM 1718 O O . LEU A 1 229 ? -10.940 8.439 15.173 1.00 90.25 229 LEU A O 1
ATOM 1722 N N . GLY A 1 230 ? -8.919 8.157 16.118 1.00 92.12 230 GLY A N 1
ATOM 1723 C CA . GLY A 1 230 ? -8.397 9.496 15.871 1.00 92.12 230 GLY A CA 1
ATOM 1724 C C . GLY A 1 230 ? -6.877 9.501 15.709 1.00 92.12 230 GLY A C 1
ATOM 1725 O O . GLY A 1 230 ? -6.229 8.455 15.743 1.00 92.12 230 GLY A O 1
ATOM 1726 N N . GLY A 1 231 ? -6.285 10.691 15.632 1.00 90.75 231 GLY A N 1
ATOM 1727 C CA . GLY A 1 231 ? -4.831 10.863 15.567 1.00 90.75 231 GLY A CA 1
ATOM 1728 C C . GLY A 1 231 ? -4.289 10.739 14.145 1.00 90.75 231 GLY A C 1
ATOM 1729 O O . GLY A 1 231 ? -4.896 11.234 13.192 1.00 90.75 231 GLY A O 1
ATOM 1730 N N . THR A 1 232 ? -3.127 10.106 14.006 1.00 89.44 232 THR A N 1
ATOM 1731 C CA . THR A 1 232 ? -2.472 9.883 12.709 1.00 89.44 232 THR A CA 1
ATOM 1732 C C . THR A 1 232 ? -2.237 8.397 12.472 1.00 89.44 232 THR A C 1
ATOM 1734 O O . THR A 1 232 ? -2.305 7.604 13.402 1.00 89.44 232 THR A O 1
ATOM 1737 N N . TRP A 1 233 ? -1.940 7.995 11.240 1.00 86.44 233 TRP A N 1
ATOM 1738 C CA . TRP A 1 233 ? -1.622 6.603 10.914 1.00 86.44 233 TRP A CA 1
ATOM 1739 C C . TRP A 1 233 ? -0.435 6.047 11.717 1.00 86.44 233 TRP A C 1
ATOM 1741 O O . TRP A 1 233 ? -0.464 4.901 12.163 1.00 86.44 233 TRP A O 1
ATOM 1751 N N . GLY A 1 234 ? 0.598 6.865 11.928 1.00 84.69 234 GLY A N 1
ATOM 1752 C CA . GLY A 1 234 ? 1.797 6.498 12.689 1.00 84.69 234 GLY A CA 1
ATOM 1753 C C . GLY A 1 234 ? 1.526 6.387 14.192 1.00 84.69 234 GLY A C 1
ATOM 1754 O O . GLY A 1 234 ? 2.019 5.475 14.862 1.00 84.69 234 GLY A O 1
ATOM 1755 N N . GLU A 1 235 ? 0.677 7.280 14.701 1.00 87.94 235 GLU A N 1
ATOM 1756 C CA . GLU A 1 235 ? 0.263 7.351 16.105 1.00 87.94 235 GLU A CA 1
ATOM 1757 C C . GLU A 1 235 ? -1.272 7.388 16.214 1.00 87.94 235 GLU A C 1
ATOM 1759 O O . GLU A 1 235 ? -1.872 8.453 16.433 1.00 87.94 235 GLU A O 1
ATOM 1764 N N . PRO A 1 236 ? -1.939 6.237 16.012 1.00 86.81 236 PRO A N 1
ATOM 1765 C CA . PRO A 1 236 ? -3.386 6.166 16.104 1.00 86.81 236 PRO A CA 1
ATOM 1766 C C . PRO A 1 236 ? -3.826 6.275 17.564 1.00 86.81 236 PRO A C 1
ATOM 1768 O O . PRO A 1 236 ? -3.193 5.753 18.480 1.00 86.81 236 PRO A O 1
ATOM 1771 N N . THR A 1 237 ? -4.946 6.952 17.797 1.00 89.50 237 THR A N 1
ATOM 1772 C CA . THR A 1 237 ? -5.533 7.113 19.132 1.00 89.50 237 THR A CA 1
ATOM 1773 C C . THR A 1 237 ? -6.918 6.494 19.170 1.00 89.50 237 THR A C 1
ATOM 1775 O O . THR A 1 237 ? -7.711 6.657 18.242 1.00 89.50 237 THR A O 1
ATOM 1778 N N . TRP A 1 238 ? -7.207 5.783 20.257 1.00 87.31 238 TRP A N 1
ATOM 1779 C CA . TRP A 1 238 ? -8.468 5.081 20.452 1.00 87.31 238 TRP A CA 1
ATOM 1780 C C . TRP A 1 238 ? -9.144 5.572 21.721 1.00 87.31 238 TRP A C 1
ATOM 1782 O O . TRP A 1 238 ? -8.574 5.478 22.809 1.00 87.31 238 TRP A O 1
ATOM 1792 N N . THR A 1 239 ? -10.382 6.036 21.591 1.00 87.69 239 THR A N 1
ATOM 1793 C CA . THR A 1 239 ? -11.204 6.444 22.731 1.00 87.69 239 THR A CA 1
ATOM 1794 C C . THR A 1 239 ? -12.426 5.547 22.820 1.00 87.69 239 THR A C 1
ATOM 1796 O O . THR A 1 239 ? -13.225 5.483 21.885 1.00 87.69 239 THR A O 1
ATOM 1799 N N . VAL A 1 240 ? -12.586 4.872 23.957 1.00 86.19 240 VAL A N 1
ATOM 1800 C CA . VAL A 1 240 ? -13.789 4.091 24.256 1.00 86.19 240 VAL A CA 1
ATOM 1801 C C . VAL A 1 240 ? -14.881 5.039 24.731 1.00 86.19 240 VAL A C 1
ATOM 1803 O O . VAL A 1 240 ? -14.685 5.801 25.676 1.00 86.19 240 VAL A O 1
ATOM 1806 N N . ILE A 1 241 ? -16.037 4.969 24.085 1.00 84.62 241 ILE A N 1
ATOM 1807 C CA . ILE A 1 241 ? -17.275 5.612 24.508 1.00 84.62 241 ILE A CA 1
ATOM 1808 C C . ILE A 1 241 ? -18.197 4.474 24.965 1.00 84.62 241 ILE A C 1
ATOM 1810 O O . ILE A 1 241 ? -18.696 3.721 24.119 1.00 84.62 241 ILE A O 1
ATOM 1814 N N . PRO A 1 242 ? -18.367 4.287 26.287 1.00 73.25 242 PRO A N 1
ATOM 1815 C CA . PRO A 1 242 ? -19.299 3.303 26.822 1.00 73.25 242 PRO A CA 1
ATOM 1816 C C . PRO A 1 242 ? -20.718 3.597 26.329 1.00 73.25 242 PRO A C 1
ATOM 1818 O O . PRO A 1 242 ? -21.102 4.767 26.243 1.00 73.25 242 PRO A O 1
ATOM 1821 N N . ASN A 1 243 ? -21.469 2.541 26.008 1.00 64.50 243 ASN A N 1
ATOM 1822 C CA . ASN A 1 243 ? -22.922 2.635 25.848 1.00 64.50 243 ASN A CA 1
ATOM 1823 C C . ASN A 1 243 ? -23.617 2.679 27.210 1.00 64.50 243 ASN A C 1
ATOM 1825 O O . ASN A 1 243 ? -23.121 2.002 28.140 1.00 64.50 243 ASN A O 1
#

Secondary structure (DSSP, 8-state):
-HHHHHHHHHHHHHHHHHHHHHHHHHHHHHHHHHHHHHH--EEEEEEEEEETTEEEEEEEEEE-TTS-EEEEEEEEEEE-SSEEEEEEEETTEEEEEEEETTEEEEEEEEEEEE---TTT-EEEEEEEEEEETTTTEEEEEEEEEEEEEEETTEEEEEEEEEEEEEEEE-S-SSS--EEEEEEEEEEETTSS-EEEEEEEEE--TTS-SPEEEEEEEEEETTEEEEEEEEEBSSSEEEEEEE-

Foldseek 3Di:
DVVVVVVVVVVVVVVVVCVFAVVFVVVVVVVQVVVCVVFVKHWDWAFDGGGQQWGKTAQIWIAGLLRKIFTFGIKIWGADPQGIWIWTHHPPWIKIWDDGPFKIKIFTCWGWMQLLAPFQGTKIKGWIKMAGNVQRKIKIKIWIWRQFGDDPPDDGFIKIKIFIKMKHFPDDPVQTWIKMKTFIWIATPVRQKIWTWIKIWTDDSVGYFTWIWIWIWMDHPVGTFIWTWTDGSRYIDIDTDHD

Radius of gyration: 22.65 Å; Cα contacts (8 Å, |Δi|>4): 592; chains: 1; bounding box: 64×40×74 Å

Mean predicted aligned error: 9.02 Å

Sequence (243 aa):
MKILGRIALGVALYLVFLVWLFPYDSMVERTIRNLESMTGASVSYTPVSAGPTGVRLKNVTVSLASGATLTVAEAKAFPTRSGIWAELKQDQGICQVRLDYRRVDLEMDSLEIDTGSSQFGLSRFTGTMGYDLHERTGKGELHLAMPKFQAPFVPETSIDVGGPFEIHNSGTALAPHSSVTADLKLVSGDSSFSANGPVVIQAQPSGGSPLLSGNLRFEAPTGRGMLRLGGTWGEPTWTVIPN

Solvent-accessible surface area (backbone atoms only — not comparable to full-atom values): 11920 Å² total; per-residue (Å²): 112,79,64,61,55,51,52,53,50,51,53,50,53,48,52,53,47,46,68,49,35,55,62,39,52,54,48,52,53,50,50,47,54,50,48,25,72,73,69,54,32,47,79,48,66,43,86,72,48,45,37,92,74,28,38,37,38,28,58,34,35,41,37,40,74,42,55,23,36,40,66,27,56,32,38,38,38,29,69,51,99,62,38,39,41,32,41,40,30,40,97,81,28,37,34,40,38,38,37,49,86,52,35,40,40,38,43,29,75,26,40,65,32,36,54,37,15,83,40,41,36,64,24,36,35,30,39,39,38,42,34,34,68,81,78,47,33,31,41,33,39,46,35,37,43,22,68,51,31,61,50,103,88,46,75,82,37,33,31,43,35,36,35,52,35,38,36,37,63,71,41,47,99,90,57,71,38,52,29,38,42,29,48,40,37,39,35,34,76,84,64,58,36,36,33,39,35,50,35,40,41,34,60,47,95,83,70,54,48,31,37,32,38,31,53,25,44,34,45,40,91,90,48,57,34,36,38,36,41,30,54,22,58,33,56,66,39,79,44,82,42,81,109

pLDDT: mean 83.08, std 9.81, range [53.34, 96.06]